Protein 7JMV (pdb70)

Structure (mmCIF, N/CA/C/O backbone):
data_7JMV
#
_entry.id   7JMV
#
_cell.length_a   98.740
_cell.length_b   98.740
_cell.length_c   62.287
_cell.angle_alpha   90.000
_cell.angle_beta   90.000
_cell.angle_gamma   120.000
#
_symmetry.space_group_name_H-M   'P 3 2 1'
#
loop_
_entity.id
_entity.type
_entity.pdbx_description
1 polymer 'Pea pathogenicity protein 2'
2 non-polymer 4-NITROCATECHOL
3 non-polymer 'POTASSIUM ION'
4 non-polymer 'CALCIUM ION'
5 water water
#
loop_
_atom_site.group_PDB
_atom_site.id
_atom_site.type_symbol
_atom_site.label_a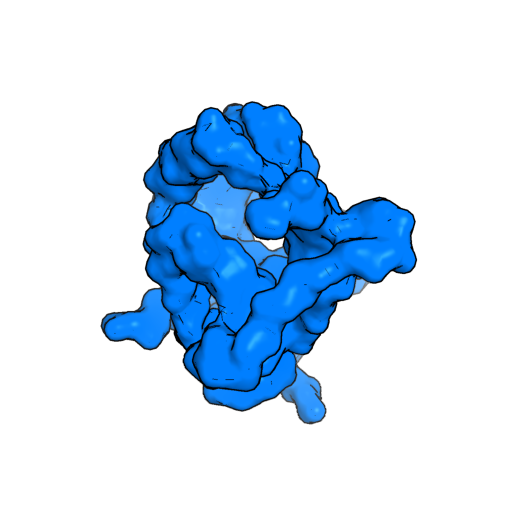tom_id
_atom_site.label_alt_id
_atom_site.label_comp_id
_atom_site.label_asym_id
_atom_site.label_entity_id
_atom_site.label_seq_id
_atom_site.pdbx_PDB_ins_code
_atom_site.Cartn_x
_atom_site.Cartn_y
_atom_site.Cartn_z
_atom_site.occupancy
_atom_site.B_iso_or_equiv
_atom_site.auth_seq_id
_atom_site.auth_comp_id
_atom_site.auth_asym_id
_atom_site.auth_atom_id
_atom_site.pdbx_PDB_model_num
ATOM 1 N N . LEU A 1 5 ? 41.209 -52.483 -12.191 1.00 38.55 5 LEU A N 1
ATOM 2 C CA . LEU A 1 5 ? 40.680 -53.009 -13.450 1.00 37.32 5 LEU A CA 1
ATOM 3 C C . LEU A 1 5 ? 40.502 -51.880 -14.459 1.00 36.28 5 LEU A C 1
ATOM 4 O O . LEU A 1 5 ? 40.051 -50.793 -14.109 1.00 38.86 5 LEU A O 1
ATOM 19 N N . ASP A 1 6 ? 40.822 -52.162 -15.716 1.00 36.96 6 ASP A N 1
ATOM 20 C CA . ASP A 1 6 ? 40.723 -51.150 -16.770 1.00 31.59 6 ASP A CA 1
ATOM 21 C C . ASP A 1 6 ? 39.270 -50.776 -17.012 1.00 33.02 6 ASP A C 1
ATOM 22 O O . ASP A 1 6 ? 38.481 -51.629 -17.441 1.00 29.44 6 ASP A O 1
ATOM 31 N N . PRO A 1 7 ? 38.864 -49.527 -16.757 1.00 26.70 7 PRO 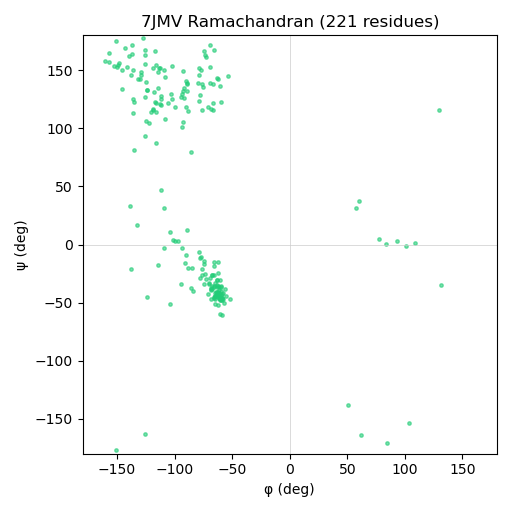A N 1
ATOM 32 C CA . PRO A 1 7 ? 37.450 -49.170 -16.919 1.00 28.02 7 PRO A CA 1
ATOM 33 C C . PRO A 1 7 ? 37.010 -48.974 -18.357 1.00 25.78 7 PRO A C 1
ATOM 34 O O . PRO A 1 7 ? 35.797 -48.841 -18.594 1.00 29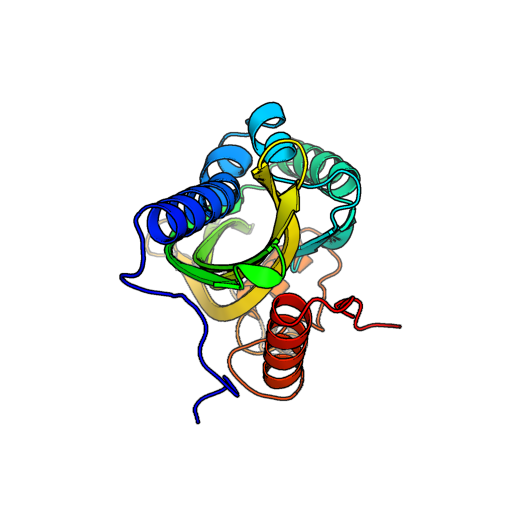.14 7 PRO A O 1
ATOM 45 N N . HIS A 1 8 ? 37.933 -48.912 -19.308 1.00 27.30 8 HIS A N 1
ATOM 46 C CA . HIS A 1 8 ? 37.566 -48.660 -20.694 1.00 31.25 8 HIS A CA 1
ATOM 47 C C . HIS A 1 8 ? 37.354 -49.986 -21.409 1.00 32.25 8 HIS A C 1
ATOM 48 O O . HIS A 1 8 ? 38.157 -50.916 -21.249 1.00 25.75 8 HIS A O 1
ATOM 62 N N . SER A 1 9 ? 36.259 -50.055 -22.178 1.00 29.14 9 SER A N 1
ATOM 63 C CA . SER A 1 9 ? 35.907 -51.222 -22.976 1.00 35.05 9 SER A CA 1
ATOM 64 C C . SER A 1 9 ? 36.723 -51.304 -24.253 1.00 34.93 9 SER A C 1
ATOM 65 O O . SER A 1 9 ? 36.935 -52.402 -24.782 1.00 35.04 9 SER A O 1
ATOM 73 N N . LYS A 1 10 ? 37.150 -50.160 -24.778 1.00 31.92 10 LYS A N 1
ATOM 74 C CA . LYS A 1 10 ? 37.921 -50.108 -26.004 1.00 34.25 10 LYS A CA 1
ATOM 75 C C . LYS A 1 10 ? 38.835 -48.893 -25.961 1.00 36.34 10 LYS A C 1
ATOM 76 O O . LYS A 1 10 ? 38.880 -48.165 -24.964 1.00 30.70 10 LYS A O 1
ATOM 95 N N . CYS A 1 11 ? 39.559 -48.687 -27.060 1.00 37.56 11 CYS A N 1
ATOM 96 C CA . CYS A 1 11 ? 40.500 -47.588 -27.220 1.00 38.49 11 CYS A CA 1
ATOM 97 C C . CYS A 1 11 ? 39.988 -46.616 -28.276 1.00 29.83 11 CYS A C 1
ATOM 98 O O . CYS A 1 11 ? 39.247 -46.985 -29.192 1.00 27.84 11 CYS A O 1
ATOM 106 N N . TYR A 1 12 ? 40.373 -45.355 -28.124 1.00 21.50 12 TYR A N 1
ATOM 107 C CA . TYR A 1 12 ? 40.014 -44.268 -29.019 1.00 23.48 12 TYR A CA 1
ATOM 108 C C . TYR A 1 12 ? 41.305 -43.566 -29.435 1.00 20.05 12 TYR A C 1
ATOM 109 O O . TYR A 1 12 ? 42.400 -43.931 -28.991 1.00 25.42 12 TYR A O 1
ATOM 127 N N . SER A 1 13 ? 41.193 -42.568 -30.298 1.00 20.66 13 SER A N 1
ATOM 128 C CA . SER A 1 13 ? 42.363 -41.767 -30.651 1.00 18.26 13 SER A CA 1
ATOM 129 C C . SER A 1 13 ? 42.787 -40.943 -29.440 1.00 19.38 13 SER A C 1
ATOM 130 O O . SER A 1 13 ? 42.031 -40.079 -28.999 1.00 19.38 13 SER A O 1
ATOM 138 N N . HIS A 1 14 ? 43.985 -41.188 -28.912 1.00 17.70 14 HIS A N 1
ATOM 139 C CA . HIS A 1 14 ? 44.420 -40.456 -27.721 1.00 18.85 14 HIS A CA 1
ATOM 140 C C . HIS A 1 14 ? 45.868 -40.002 -27.761 1.00 21.07 14 HIS A C 1
ATOM 141 O O . HIS A 1 14 ? 46.221 -39.079 -27.003 1.00 19.38 14 HIS A O 1
ATOM 155 N N . ILE A 1 15 ? 46.724 -40.609 -28.584 1.00 18.00 15 ILE A N 1
ATOM 156 C CA . ILE A 1 15 ? 48.101 -40.181 -28.781 1.00 19.16 15 ILE A CA 1
ATOM 157 C C . ILE A 1 15 ? 48.405 -40.311 -30.272 1.00 18.12 15 ILE A C 1
ATOM 158 O O . ILE A 1 15 ? 47.706 -41.012 -31.011 1.00 18.63 15 ILE A O 1
ATOM 174 N N . ASN A 1 16 ? 49.471 -39.636 -30.702 1.00 16.93 16 ASN A N 1
ATOM 175 C CA . ASN A 1 16 ? 49.952 -39.734 -32.085 1.00 18.52 16 ASN A CA 1
ATOM 176 C C . ASN A 1 16 ? 48.805 -39.502 -33.059 1.00 19.63 16 ASN A C 1
ATOM 177 O O . ASN A 1 16 ? 47.991 -38.608 -32.843 1.00 18.89 16 ASN A O 1
ATOM 188 N N . GLY A 1 17 ? 48.719 -40.277 -34.142 1.00 20.32 17 GLY A N 1
ATOM 189 C CA . GLY A 1 17 ? 47.695 -40.028 -35.143 1.00 22.75 17 GLY A CA 1
ATOM 190 C C . GLY A 1 17 ? 48.094 -38.975 -36.167 1.00 19.28 17 GLY A C 1
ATOM 191 O O . GLY A 1 17 ? 49.232 -38.512 -36.234 1.00 23.94 17 GLY A O 1
ATOM 195 N N . SER A 1 18 ? 47.115 -38.594 -36.979 1.00 21.06 18 SER A N 1
ATOM 196 C CA . SER A 1 18 ? 47.333 -37.585 -38.007 1.00 22.54 18 SER A CA 1
ATOM 197 C C . SER A 1 18 ? 47.452 -36.196 -37.398 1.00 24.54 18 SER A C 1
ATOM 198 O O . SER A 1 18 ? 47.031 -35.940 -36.263 1.00 22.62 18 SER A O 1
ATOM 206 N N . ALA A 1 19 ? 48.001 -35.264 -38.185 1.00 23.67 19 ALA A N 1
ATOM 207 C CA . ALA A 1 19 ? 48.013 -33.872 -37.740 1.00 24.34 19 ALA A CA 1
ATOM 208 C C . ALA A 1 19 ? 46.597 -33.381 -37.433 1.00 23.90 19 ALA A C 1
ATOM 209 O O . ALA A 1 19 ? 46.377 -32.681 -36.436 1.00 22.98 19 ALA A O 1
ATOM 216 N N . GLU A 1 20 ? 45.610 -33.791 -38.235 1.00 22.99 20 GLU A N 1
ATOM 217 C CA . GLU A 1 20 ? 44.233 -33.383 -37.976 1.00 24.45 20 GLU A CA 1
ATOM 218 C C . GLU A 1 20 ? 43.756 -33.881 -36.614 1.00 23.52 20 GLU A C 1
ATOM 219 O O . GLU A 1 20 ? 43.068 -33.148 -35.883 1.00 24.02 20 GLU A O 1
ATOM 231 N N . GLU A 1 21 ? 44.098 -35.123 -36.261 1.00 21.22 21 GLU A N 1
ATOM 232 C CA . GLU A 1 21 ? 43.674 -35.671 -34.968 1.00 20.10 21 GLU A CA 1
ATOM 233 C C . GLU A 1 21 ? 44.435 -35.000 -33.830 1.00 19.01 21 GLU A C 1
ATOM 234 O O . GLU A 1 21 ? 43.843 -34.666 -32.800 1.00 18.98 21 GLU A O 1
ATOM 246 N N . LEU A 1 22 ? 45.736 -34.798 -33.997 1.00 20.45 22 LEU A N 1
ATOM 247 C CA . LEU A 1 22 ? 46.503 -34.062 -32.997 1.00 19.17 22 LEU A CA 1
ATOM 248 C C . LEU A 1 22 ? 45.904 -32.690 -32.741 1.00 18.19 22 LEU A C 1
ATOM 249 O O . LEU A 1 22 ? 45.794 -32.262 -31.585 1.00 19.68 22 LEU A O 1
ATOM 265 N N . LEU A 1 23 ? 45.528 -31.972 -33.808 1.00 18.57 23 LEU A N 1
ATOM 266 C CA . LEU A 1 23 ? 45.006 -30.624 -33.647 1.00 19.92 23 LEU A CA 1
ATOM 267 C C . LEU A 1 23 ? 43.595 -30.624 -33.072 1.00 17.64 23 LEU A C 1
ATOM 268 O O . LEU A 1 23 ? 43.225 -29.676 -32.381 1.00 20.48 23 LEU A O 1
ATOM 284 N N . ASP A 1 24 ? 42.805 -31.667 -33.343 1.00 18.51 24 ASP A N 1
ATOM 285 C CA . ASP A 1 24 ? 41.507 -31.808 -32.689 1.00 18.05 24 ASP A CA 1
ATOM 286 C C . ASP A 1 24 ? 41.679 -32.038 -31.186 1.00 19.24 24 ASP A C 1
ATOM 287 O O . ASP A 1 24 ? 40.964 -31.448 -30.373 1.00 18.29 24 ASP A O 1
ATOM 296 N N . ARG A 1 25 ? 42.609 -32.925 -30.799 1.00 17.71 25 ARG A N 1
ATOM 297 C CA . ARG A 1 25 ? 42.823 -33.148 -29.371 1.00 15.38 25 ARG A CA 1
ATOM 298 C C . ARG A 1 25 ? 43.380 -31.895 -28.696 1.00 17.17 25 ARG A C 1
ATOM 299 O O . ARG A 1 25 ? 43.044 -31.611 -27.541 1.00 17.55 25 ARG A O 1
ATOM 320 N N . LEU A 1 26 ? 44.241 -31.140 -29.387 1.00 19.45 26 LEU A N 1
ATOM 321 C CA . LEU A 1 26 ? 44.721 -29.875 -28.830 1.00 17.15 26 LEU A CA 1
ATOM 322 C C . LEU A 1 26 ? 43.567 -28.904 -28.599 1.00 18.43 26 LEU A C 1
ATOM 323 O O . LEU A 1 26 ? 43.461 -28.266 -27.537 1.00 18.32 26 LEU A O 1
ATOM 339 N N . ALA A 1 27 ? 42.673 -28.771 -29.584 1.00 17.36 27 ALA A N 1
ATOM 340 C CA . ALA A 1 27 ? 41.571 -27.839 -29.446 1.00 17.89 27 ALA A CA 1
ATOM 341 C C . ALA A 1 27 ? 40.672 -28.222 -28.276 1.00 17.62 27 ALA A C 1
ATOM 342 O O . ALA A 1 27 ? 40.250 -27.356 -27.497 1.00 17.61 27 ALA A O 1
ATOM 349 N N . VAL A 1 28 ? 40.411 -29.519 -28.109 1.00 17.44 28 VAL A N 1
ATOM 350 C CA . VAL A 1 28 ? 39.584 -29.966 -26.996 1.00 16.44 28 VAL A CA 1
ATOM 351 C C . VAL A 1 28 ? 40.303 -29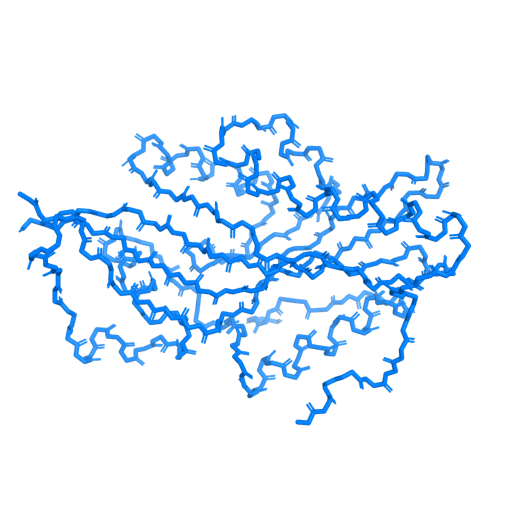.748 -25.667 1.00 17.20 28 VAL A C 1
ATOM 352 O O . VAL A 1 28 ? 39.682 -29.349 -24.675 1.00 16.83 28 VAL A O 1
ATOM 365 N N . SER A 1 29 ? 41.619 -29.955 -25.627 1.00 17.07 29 SER A N 1
ATOM 366 C CA . SER A 1 29 ? 42.329 -29.745 -24.360 1.00 17.75 29 SER A CA 1
ATOM 367 C C . SER A 1 29 ? 42.275 -28.284 -23.935 1.00 19.95 29 SER A C 1
ATOM 368 O O . SER A 1 29 ? 42.199 -27.988 -22.736 1.00 17.73 29 SER A O 1
ATOM 376 N N . GLU A 1 30 ? 42.265 -27.358 -24.901 1.00 19.03 30 GLU A N 1
ATOM 377 C CA . GLU A 1 30 ? 42.126 -25.945 -24.580 1.00 19.69 30 GLU A CA 1
ATOM 378 C C . GLU A 1 30 ? 40.771 -25.639 -23.957 1.00 20.12 30 GLU A C 1
ATOM 379 O O . GLU A 1 30 ? 40.690 -24.874 -22.994 1.00 20.06 30 GLU A O 1
ATOM 391 N N . LEU A 1 31 ? 39.683 -26.195 -24.515 1.00 18.22 31 LEU A N 1
ATOM 392 C CA . LEU A 1 31 ? 38.358 -26.021 -23.924 1.00 18.61 31 LEU A CA 1
ATOM 393 C C . LEU A 1 31 ? 38.348 -26.389 -22.455 1.00 19.32 31 LEU A C 1
ATOM 394 O O . LEU A 1 31 ? 37.789 -25.668 -21.618 1.00 19.39 31 LEU A O 1
ATOM 410 N N . CYS A 1 32 ? 38.936 -27.552 -22.135 1.00 16.04 32 CYS A N 1
ATOM 411 C CA . CYS A 1 32 ? 38.970 -28.014 -20.758 1.00 17.41 32 CYS A CA 1
ATOM 412 C C . CYS A 1 32 ? 39.640 -26.985 -19.867 1.00 15.85 32 CYS A C 1
ATOM 413 O O . CYS A 1 32 ? 39.125 -26.618 -18.802 1.00 15.66 32 CYS A O 1
ATOM 421 N N . LYS A 1 33 ? 40.824 -26.523 -20.287 1.00 15.38 33 LYS A N 1
ATOM 422 C CA . LYS A 1 33 ? 41.565 -25.584 -19.473 1.00 15.15 33 LYS A CA 1
ATOM 423 C C . LYS A 1 33 ? 40.846 -24.240 -19.338 1.00 18.01 33 LYS A C 1
ATOM 424 O O . LYS A 1 33 ? 41.124 -23.497 -18.392 1.00 14.79 33 LYS A O 1
ATOM 443 N N . GLY A 1 34 ? 39.894 -23.938 -20.223 1.00 17.12 34 GLY A N 1
ATOM 444 C CA . GLY A 1 34 ? 39.134 -22.714 -20.090 1.00 16.64 34 GLY A CA 1
ATOM 445 C C . GLY A 1 34 ? 38.352 -22.633 -18.801 1.00 15.88 34 GLY A C 1
ATOM 446 O O . GLY A 1 34 ? 38.093 -21.544 -18.305 1.00 17.55 34 GLY A O 1
ATOM 450 N N . TRP A 1 35 ? 37.921 -23.784 -18.258 1.00 16.08 35 TRP A N 1
ATOM 451 C CA . TRP A 1 35 ? 37.185 -23.725 -16.996 1.00 16.81 35 TRP A CA 1
ATOM 452 C C . TRP A 1 35 ? 38.049 -23.116 -15.887 1.00 17.90 35 TRP A C 1
ATOM 453 O O . TRP A 1 35 ? 37.684 -22.062 -15.345 1.00 18.54 35 TRP A O 1
ATOM 474 N N . PRO A 1 36 ? 39.205 -23.693 -15.538 1.00 15.77 36 PRO A N 1
ATOM 475 C CA . PRO A 1 36 ? 40.036 -23.035 -14.515 1.00 17.14 36 PRO A CA 1
ATOM 476 C C . PRO A 1 36 ? 40.460 -21.625 -14.884 1.00 16.33 36 PRO A C 1
ATOM 477 O O . PRO A 1 36 ? 40.427 -20.723 -14.032 1.00 18.22 36 PRO A O 1
ATOM 488 N N . VAL A 1 37 ? 40.923 -21.410 -16.114 1.00 16.20 37 VAL A N 1
ATOM 489 C CA . VAL A 1 37 ? 41.507 -20.121 -16.454 1.00 16.30 37 VAL A CA 1
ATOM 490 C C . VAL A 1 37 ? 40.431 -19.030 -16.464 1.00 16.93 37 VAL A C 1
ATOM 491 O O . VAL A 1 37 ? 40.612 -17.954 -15.875 1.00 17.76 37 VAL A O 1
ATOM 504 N N . TYR A 1 38 ? 39.292 -19.289 -17.098 1.00 17.16 38 TYR A N 1
ATOM 505 C CA . TYR A 1 38 ? 38.292 -18.236 -17.247 1.00 16.62 38 TYR A CA 1
ATOM 506 C C . TYR A 1 38 ? 37.386 -18.107 -16.027 1.00 18.58 38 TYR A C 1
ATOM 507 O O . TYR A 1 38 ? 37.070 -16.987 -15.630 1.00 18.96 38 TYR A O 1
ATOM 525 N N . ARG A 1 39 ? 36.958 -19.213 -15.401 1.00 18.04 39 ARG A N 1
ATOM 526 C CA . ARG A 1 39 ? 36.094 -19.064 -14.236 1.00 17.45 39 ARG A CA 1
ATOM 527 C C . ARG A 1 39 ? 36.827 -18.379 -13.089 1.00 19.38 39 ARG A C 1
ATOM 528 O O . ARG A 1 39 ? 36.257 -17.512 -12.413 1.00 20.03 39 ARG A O 1
ATOM 549 N N . ASP A 1 40 ? 38.094 -18.740 -12.858 1.00 18.88 40 ASP A N 1
ATOM 550 C CA . ASP A 1 40 ? 38.805 -18.186 -11.716 1.00 19.50 40 ASP A CA 1
ATOM 551 C C . ASP A 1 40 ? 39.008 -16.680 -11.881 1.00 20.20 40 ASP A C 1
ATOM 552 O O . ASP A 1 40 ? 39.141 -15.960 -10.885 1.00 21.17 40 ASP A O 1
ATOM 561 N N . ALA A 1 41 ? 39.038 -16.197 -13.125 1.00 18.59 41 ALA A N 1
ATOM 562 C CA . ALA A 1 41 ? 39.274 -14.796 -13.439 1.00 18.45 41 ALA A CA 1
ATOM 563 C C . ALA A 1 41 ? 37.987 -14.045 -13.766 1.00 19.17 41 ALA A C 1
ATOM 564 O O . ALA A 1 41 ? 38.058 -12.870 -14.131 1.00 20.89 41 ALA A O 1
ATOM 571 N N . SER A 1 42 ? 36.840 -14.693 -13.653 1.00 18.73 42 SER A N 1
ATOM 572 C CA . SER A 1 42 ? 35.550 -14.098 -13.979 1.00 18.44 42 SER A CA 1
ATOM 573 C C . SER A 1 42 ? 35.516 -13.604 -15.418 1.00 20.22 42 SER A C 1
ATOM 574 O O . SER A 1 42 ? 34.835 -12.630 -15.724 1.00 19.12 42 SER A O 1
ATOM 582 N N . GLU A 1 43 ? 36.237 -14.264 -16.319 1.00 19.16 43 GLU A N 1
ATOM 583 C CA . GLU A 1 43 ? 36.234 -13.898 -17.734 1.00 19.23 43 GLU A CA 1
ATOM 584 C C . GLU A 1 43 ? 35.044 -14.602 -18.379 1.00 20.54 43 GLU A C 1
ATOM 585 O O . GLU A 1 43 ? 35.159 -15.634 -19.035 1.00 18.88 43 GLU A O 1
ATOM 597 N N . TRP A 1 44 ? 33.860 -14.014 -18.193 1.00 19.73 44 TRP A N 1
ATOM 598 C CA . TRP A 1 44 ? 32.634 -14.754 -18.471 1.00 18.64 44 TRP A CA 1
ATOM 599 C C . TRP A 1 44 ? 32.359 -14.907 -19.966 1.00 18.50 44 TRP A C 1
ATOM 600 O O . TRP A 1 44 ? 31.791 -15.921 -20.371 1.00 19.03 44 TRP A O 1
ATOM 621 N N . LYS A 1 45 ? 32.719 -13.916 -20.792 1.00 21.19 45 LYS A N 1
ATOM 622 C CA . LYS A 1 45 ? 32.587 -14.118 -22.235 1.00 22.85 45 LYS A CA 1
ATOM 623 C C . LYS A 1 45 ? 33.432 -15.304 -22.690 1.00 20.41 45 LYS A C 1
ATOM 624 O O . LYS A 1 45 ? 32.960 -16.180 -23.424 1.00 21.28 45 LYS A O 1
ATOM 643 N N . ASN A 1 46 ? 34.692 -15.350 -22.241 1.00 19.15 46 ASN A N 1
ATOM 644 C CA . ASN A 1 46 ? 35.549 -16.480 -22.568 1.00 19.40 46 ASN A CA 1
ATOM 645 C C . ASN A 1 46 ? 34.975 -17.788 -22.034 1.00 16.90 46 ASN A C 1
ATOM 646 O O . ASN A 1 46 ? 34.956 -18.802 -22.738 1.00 18.26 46 ASN A O 1
ATOM 657 N N . TYR A 1 47 ? 34.530 -17.800 -20.771 1.00 17.02 47 TYR A N 1
ATOM 658 C CA . TYR A 1 47 ? 33.982 -19.035 -20.205 1.00 17.36 47 TYR A CA 1
ATOM 659 C C . TYR A 1 47 ? 32.767 -19.514 -20.995 1.00 20.25 47 TYR A C 1
ATOM 660 O O . TYR A 1 47 ? 32.653 -20.699 -21.318 1.00 17.69 47 TYR A O 1
ATOM 678 N N . ARG A 1 48 ? 31.820 -18.612 -21.307 1.00 19.97 48 ARG A N 1
ATOM 679 C CA . ARG A 1 48 ? 30.632 -19.062 -22.026 1.00 21.41 48 ARG A CA 1
ATOM 680 C C . ARG A 1 48 ? 30.978 -19.608 -23.409 1.00 17.78 48 ARG A C 1
ATOM 681 O O . ARG A 1 48 ? 30.293 -20.511 -23.898 1.00 20.73 48 ARG A O 1
ATOM 702 N N . SER A 1 49 ? 32.038 -19.091 -24.043 1.00 18.79 49 SER A N 1
ATOM 703 C CA . SER A 1 49 ? 32.432 -19.554 -25.372 1.00 20.37 49 SER A CA 1
ATOM 704 C C . SER A 1 49 ? 32.833 -21.031 -25.413 1.00 19.00 49 SER A C 1
ATOM 705 O O . SER A 1 49 ? 32.908 -21.606 -26.503 1.00 20.15 49 SER A O 1
ATOM 713 N N . LEU A 1 50 ? 33.081 -21.660 -24.259 1.00 18.02 50 LEU A N 1
ATOM 714 C CA . LEU A 1 50 ? 33.499 -23.059 -24.252 1.00 20.11 50 LEU A CA 1
ATOM 715 C C . LEU A 1 50 ? 32.363 -24.018 -24.553 1.00 19.21 50 LEU A C 1
ATOM 716 O O . LEU A 1 50 ? 32.618 -25.186 -24.867 1.00 18.94 50 LEU A O 1
ATOM 732 N N . PHE A 1 51 ? 31.107 -23.564 -24.454 1.00 18.09 51 PHE A N 1
ATOM 733 C CA . PHE A 1 51 ? 29.985 -24.480 -24.343 1.00 17.71 51 PHE A CA 1
ATOM 734 C C . PHE A 1 51 ? 29.036 -24.383 -25.529 1.00 20.10 51 PHE A C 1
ATOM 735 O O . PHE A 1 51 ? 28.924 -23.329 -26.156 1.00 22.99 51 PHE A O 1
ATOM 752 N N . THR A 1 52 ? 28.332 -25.488 -25.777 1.00 19.71 52 THR A N 1
ATOM 753 C CA . THR A 1 52 ? 27.192 -25.496 -26.691 1.00 24.00 52 THR A CA 1
ATOM 754 C C . THR A 1 52 ? 26.059 -24.638 -26.123 1.00 27.92 52 THR A C 1
ATOM 755 O O . THR A 1 52 ? 26.049 -24.262 -24.948 1.00 27.33 52 THR A O 1
ATOM 766 N N . GLU A 1 53 ? 25.059 -24.335 -26.960 1.00 29.63 53 GLU A N 1
ATOM 767 C CA . GLU A 1 53 ? 23.966 -23.498 -26.467 1.00 34.20 53 GLU A CA 1
ATOM 768 C C . GLU A 1 53 ? 23.132 -24.221 -25.416 1.00 30.21 53 GLU A C 1
ATOM 769 O O . GLU A 1 53 ? 22.538 -23.575 -24.546 1.00 36.66 53 GLU A O 1
ATOM 781 N N . ASP A 1 54 ? 23.095 -25.549 -25.458 1.00 24.96 54 ASP A N 1
ATOM 782 C CA . ASP A 1 54 ? 22.246 -26.346 -24.581 1.00 30.21 54 ASP A CA 1
ATOM 783 C C . ASP A 1 54 ? 23.052 -27.104 -23.522 1.00 29.78 54 ASP A C 1
ATOM 784 O O . ASP A 1 54 ? 22.671 -28.195 -23.095 1.00 28.54 54 ASP A O 1
ATOM 793 N N . ALA A 1 55 ? 24.162 -26.536 -23.085 1.00 26.39 55 ALA A N 1
ATOM 794 C CA . ALA A 1 55 ? 25.072 -27.274 -22.219 1.00 21.24 55 ALA A CA 1
ATOM 795 C C . ALA A 1 55 ? 24.592 -27.317 -20.773 1.00 17.70 55 ALA A C 1
ATOM 796 O O . ALA A 1 55 ? 23.924 -26.399 -20.287 1.00 20.92 55 ALA A O 1
ATOM 803 N N . THR A 1 56 ? 24.989 -28.382 -20.076 1.00 18.41 56 THR A N 1
ATOM 804 C CA . THR A 1 56 ? 24.724 -28.558 -18.659 1.00 19.07 56 THR A CA 1
ATOM 805 C C . THR A 1 56 ? 26.018 -28.925 -17.940 1.00 17.35 56 THR A C 1
ATOM 806 O O . THR A 1 56 ? 26.815 -29.719 -18.439 1.00 19.08 56 THR A O 1
ATOM 817 N N . VAL A 1 57 ? 26.165 -28.398 -16.725 1.00 18.81 57 VAL A N 1
ATOM 818 C CA . VAL A 1 57 ? 27.310 -28.704 -15.870 1.00 18.79 57 VAL A CA 1
ATOM 819 C C . VAL A 1 57 ? 26.812 -29.208 -14.519 1.00 19.26 57 VAL A C 1
ATOM 820 O O . VAL A 1 57 ? 25.692 -28.918 -14.089 1.00 20.27 57 VAL A O 1
ATOM 833 N N . TRP A 1 58 ? 27.662 -29.985 -13.846 1.00 17.37 58 TRP A N 1
ATOM 834 C CA . TRP A 1 58 ? 27.391 -30.534 -12.524 1.00 17.37 58 TRP A CA 1
ATOM 835 C C . TRP A 1 58 ? 28.517 -30.094 -11.590 1.00 18.77 58 TRP A C 1
ATOM 836 O O . TRP A 1 58 ? 29.690 -30.260 -11.933 1.00 18.05 58 TRP A O 1
ATOM 857 N N . THR A 1 59 ? 28.165 -29.605 -10.401 1.00 18.25 59 THR A N 1
ATOM 858 C CA . THR A 1 59 ? 29.141 -29.376 -9.337 1.00 18.20 59 THR A CA 1
ATOM 859 C C . THR A 1 59 ? 28.558 -29.867 -8.016 1.00 21.75 59 THR A C 1
ATOM 860 O O . THR A 1 59 ? 27.343 -30.054 -7.882 1.00 19.51 59 THR A O 1
ATOM 871 N N . THR A 1 60 ? 29.441 -30.034 -7.017 1.00 18.03 60 THR A N 1
ATOM 872 C CA . THR A 1 60 ? 28.976 -30.436 -5.690 1.00 19.13 60 THR A CA 1
ATOM 873 C C . THR A 1 60 ? 27.987 -29.429 -5.109 1.00 20.38 60 THR A C 1
ATOM 874 O O . THR A 1 60 ? 27.020 -29.818 -4.448 1.00 22.96 60 THR A O 1
ATOM 885 N N . TRP A 1 61 ? 28.231 -28.141 -5.307 1.00 20.58 61 TRP A N 1
ATOM 886 C CA . TRP A 1 61 ? 27.470 -27.114 -4.608 1.00 18.60 61 TRP A CA 1
ATOM 887 C C . TRP A 1 61 ? 26.243 -26.656 -5.374 1.00 20.72 61 TRP A C 1
ATOM 888 O O . TRP A 1 61 ? 25.359 -26.021 -4.772 1.00 22.70 61 TRP A O 1
ATOM 909 N N . SER A 1 62 ? 26.162 -26.965 -6.674 1.00 19.53 62 SER A N 1
ATOM 910 C CA . SER A 1 62 ? 25.026 -26.515 -7.492 1.00 22.99 62 SER A CA 1
ATOM 911 C C . SER A 1 62 ? 24.140 -27.640 -8.000 1.00 24.64 62 SER A C 1
ATOM 912 O O . SER A 1 62 ? 23.004 -27.371 -8.409 1.00 26.11 62 SER A O 1
ATOM 920 N N . GLY A 1 63 ? 24.622 -28.873 -7.996 1.00 22.31 63 GLY A N 1
ATOM 921 C CA . GLY A 1 63 ? 23.991 -29.933 -8.747 1.00 22.49 63 GLY A CA 1
ATOM 922 C C . GLY A 1 63 ? 24.016 -29.590 -10.224 1.00 21.60 63 GLY A C 1
ATOM 923 O O . GLY A 1 63 ? 24.752 -28.703 -10.654 1.00 22.04 63 GLY A O 1
ATOM 927 N N . PRO A 1 64 ? 23.198 -30.270 -11.029 1.00 21.08 64 PRO A N 1
ATOM 928 C CA . PRO A 1 64 ? 23.141 -29.941 -12.460 1.00 22.38 64 PRO A CA 1
ATOM 929 C C . PRO A 1 64 ? 22.510 -28.580 -12.710 1.00 23.19 64 PRO A C 1
ATOM 930 O O . PRO A 1 64 ? 21.510 -28.208 -12.082 1.00 24.22 64 PRO A O 1
ATOM 941 N N . ARG A 1 65 ? 23.097 -27.830 -13.649 1.00 20.74 65 ARG A N 1
ATOM 942 C CA . ARG A 1 65 ? 22.643 -26.495 -14.008 1.00 21.70 65 ARG A CA 1
ATOM 943 C C . ARG A 1 65 ? 22.874 -26.296 -15.500 1.00 25.78 65 ARG A C 1
ATOM 944 O O . ARG A 1 65 ? 23.985 -26.584 -15.988 1.00 21.15 65 ARG A O 1
ATOM 965 N N . PRO A 1 66 ? 21.895 -25.774 -16.245 1.00 26.82 66 PRO A N 1
ATOM 966 C CA . PRO A 1 66 ? 22.213 -25.208 -17.561 1.00 23.14 66 PRO A CA 1
ATOM 967 C C . PRO A 1 66 ? 23.315 -24.178 -17.390 1.00 23.34 66 PRO A C 1
ATOM 968 O O . PRO A 1 66 ? 23.353 -23.450 -16.393 1.00 22.11 66 PRO A O 1
ATOM 979 N N . VAL A 1 67 ? 24.213 -24.083 -18.369 1.00 21.53 67 VAL A N 1
ATOM 980 C CA . VAL A 1 67 ? 25.420 -23.293 -18.161 1.00 22.19 67 VAL A CA 1
ATOM 981 C C . VAL A 1 67 ? 25.098 -21.823 -17.886 1.00 25.85 67 VAL A C 1
ATOM 982 O O . VAL A 1 67 ? 25.755 -21.176 -17.069 1.00 23.57 67 VAL A O 1
ATOM 995 N N . ASP A 1 68 ? 24.080 -21.257 -18.536 1.00 24.37 68 ASP A N 1
ATOM 996 C CA . ASP A 1 68 ? 23.828 -19.839 -18.281 1.00 23.27 68 ASP A CA 1
ATOM 997 C C . ASP A 1 68 ? 23.347 -19.603 -16.846 1.00 22.64 68 ASP A C 1
ATOM 998 O O . ASP A 1 68 ? 23.727 -18.609 -16.213 1.00 24.71 68 ASP A O 1
ATOM 1007 N N . GLU A 1 69 ? 22.522 -20.506 -16.317 1.00 22.30 69 GLU A N 1
ATOM 1008 C CA . GLU A 1 69 ? 22.133 -20.429 -14.912 1.00 24.29 69 GLU A CA 1
ATOM 1009 C C . GLU A 1 69 ? 23.344 -20.623 -14.003 1.00 24.55 69 GLU A C 1
ATOM 1010 O O . GLU A 1 69 ? 23.481 -19.943 -12.980 1.00 24.81 69 GLU A O 1
ATOM 1022 N N . PHE A 1 70 ? 24.224 -21.563 -14.353 1.00 23.75 70 PHE A N 1
ATOM 1023 C CA . PHE A 1 70 ? 25.439 -21.752 -13.560 1.00 22.74 70 PHE A CA 1
ATOM 1024 C C . PHE A 1 70 ? 26.263 -20.473 -13.485 1.00 20.82 70 PHE A C 1
ATOM 1025 O O . PHE A 1 70 ? 26.817 -20.135 -12.432 1.00 21.27 70 PHE A O 1
ATOM 1042 N N . ILE A 1 71 ? 26.379 -19.755 -14.595 1.00 20.15 71 ILE A N 1
ATOM 1043 C CA . ILE A 1 71 ? 27.111 -18.498 -14.579 1.00 22.11 71 ILE A CA 1
ATOM 1044 C C . ILE A 1 71 ? 26.427 -17.493 -13.656 1.00 21.33 71 ILE A C 1
ATOM 1045 O O . ILE A 1 71 ? 27.088 -16.772 -12.892 1.00 21.18 71 ILE A O 1
ATOM 1061 N N . THR A 1 72 ? 25.093 -17.432 -13.689 1.00 22.62 72 THR A N 1
ATOM 1062 C CA . THR A 1 72 ? 24.384 -16.485 -12.831 1.00 24.02 72 THR A CA 1
ATOM 1063 C C . THR A 1 72 ? 24.661 -16.751 -11.350 1.00 23.86 72 THR A C 1
ATOM 1064 O O . THR A 1 72 ? 24.942 -15.817 -10.581 1.00 23.85 72 THR A O 1
ATOM 1075 N N . ILE A 1 73 ? 24.557 -18.009 -10.929 1.00 21.80 73 ILE A N 1
ATOM 1076 C CA . ILE A 1 73 ? 24.728 -18.313 -9.518 1.00 22.49 73 ILE A CA 1
ATOM 1077 C C . ILE A 1 73 ? 26.204 -18.272 -9.128 1.00 22.60 73 ILE A C 1
ATOM 1078 O O . ILE A 1 73 ? 26.536 -18.001 -7.970 1.00 24.22 73 ILE A O 1
ATOM 1094 N N . SER A 1 74 ? 27.111 -18.519 -10.088 1.00 22.86 74 SER A N 1
ATOM 1095 C CA . SER A 1 74 ? 28.533 -18.330 -9.801 1.00 22.67 74 SER A CA 1
ATOM 1096 C C . SER A 1 74 ? 28.848 -16.870 -9.537 1.00 22.50 74 SER A C 1
ATOM 1097 O O . SER A 1 74 ? 29.592 -16.542 -8.605 1.00 23.69 74 SER A O 1
ATOM 1105 N N . LYS A 1 75 ? 28.307 -15.979 -10.358 1.00 23.60 75 LYS A N 1
ATOM 1106 C CA . LYS A 1 75 ? 28.491 -14.557 -10.104 1.00 24.72 75 LYS A CA 1
ATOM 1107 C C . LYS A 1 75 ? 27.934 -14.168 -8.736 1.00 23.37 75 LYS A C 1
ATOM 1108 O O . LYS A 1 75 ? 28.575 -13.425 -7.990 1.00 23.58 75 LYS A O 1
ATOM 1127 N N . ALA A 1 76 ? 26.750 -14.664 -8.394 1.00 23.94 76 ALA A N 1
ATOM 1128 C CA . ALA A 1 76 ? 26.161 -14.357 -7.092 1.00 25.64 76 ALA A CA 1
ATOM 1129 C C . ALA A 1 76 ? 27.046 -14.872 -5.963 1.00 27.63 76 ALA A C 1
ATOM 1130 O O . ALA A 1 76 ? 27.302 -14.159 -4.989 1.00 26.32 76 ALA A O 1
ATOM 1137 N N . GLY A 1 77 ? 27.533 -16.107 -6.088 1.00 23.78 77 GLY A N 1
ATOM 1138 C CA . GLY A 1 77 ? 28.449 -16.631 -5.082 1.00 24.90 77 GLY A CA 1
ATOM 1139 C C . GLY A 1 77 ? 29.688 -15.772 -4.914 1.00 21.26 77 GLY A C 1
ATOM 1140 O O . GLY A 1 77 ? 30.088 -15.448 -3.788 1.00 22.85 77 GLY A O 1
ATOM 1144 N N . LYS A 1 78 ? 30.316 -15.390 -6.024 1.00 22.13 78 LYS A N 1
ATOM 1145 C CA . LYS A 1 78 ? 31.510 -14.556 -5.941 1.00 21.80 78 LYS A CA 1
ATOM 1146 C C . LYS A 1 78 ? 31.200 -13.218 -5.281 1.00 26.16 78 LYS A C 1
ATOM 1147 O O . LYS A 1 78 ? 32.005 -12.693 -4.508 1.00 23.65 78 LYS A O 1
ATOM 1166 N N . GLU A 1 79 ? 30.031 -12.637 -5.586 1.00 25.90 79 GLU A N 1
ATOM 1167 C CA . GLU A 1 79 ? 29.666 -11.385 -4.932 1.00 31.43 79 GLU A CA 1
ATOM 1168 C C . GLU A 1 79 ? 29.509 -11.575 -3.428 1.00 27.17 79 GLU A C 1
ATOM 1169 O O . GLU A 1 79 ? 29.785 -10.651 -2.656 1.00 30.90 79 GLU A O 1
ATOM 1181 N N . GLN A 1 80 ? 29.103 -12.756 -2.984 1.00 25.62 80 GLN A N 1
ATOM 1182 C CA . GLN A 1 80 ? 28.970 -13.032 -1.560 1.00 27.99 80 GLN A CA 1
ATOM 1183 C C . GLN A 1 80 ? 30.258 -13.565 -0.930 1.00 29.29 80 GLN A C 1
ATOM 1184 O O . GLN A 1 80 ? 30.214 -14.077 0.191 1.00 31.20 80 GLN A O 1
ATOM 1198 N N . GLY A 1 81 ? 31.385 -13.484 -1.629 1.00 25.03 81 GLY A N 1
ATOM 1199 C CA . GLY A 1 81 ? 32.670 -13.829 -1.071 1.00 24.43 81 GLY A CA 1
ATOM 1200 C C . GLY A 1 81 ? 33.128 -15.253 -1.299 1.00 25.55 81 GLY A C 1
ATOM 1201 O O . GLY A 1 81 ? 34.179 -15.637 -0.753 1.00 24.01 81 GLY A O 1
ATOM 1205 N N . VAL A 1 82 ? 32.364 -16.063 -2.038 1.00 21.34 82 VAL A N 1
ATOM 1206 C CA . VAL A 1 82 ? 32.826 -17.410 -2.356 1.00 19.47 82 VAL A CA 1
ATOM 1207 C C . VAL A 1 82 ? 34.122 -17.303 -3.152 1.00 19.17 82 VAL A C 1
ATOM 1208 O O . VAL A 1 82 ? 34.261 -16.481 -4.064 1.00 18.98 82 VAL A O 1
ATOM 1221 N N . PHE A 1 83 ? 35.116 -18.163 -2.802 1.00 17.65 83 PHE A N 1
ATOM 1222 C CA . PHE A 1 83 ? 36.462 -18.048 -3.354 1.00 16.64 83 PHE A CA 1
ATOM 1223 C C . PHE A 1 83 ? 36.933 -19.451 -3.753 1.00 16.58 83 PHE A C 1
ATOM 1224 O O . PHE A 1 83 ? 37.674 -20.107 -3.016 1.00 17.02 83 PHE A O 1
ATOM 1241 N N . ILE A 1 84 ? 36.504 -19.894 -4.924 1.00 16.56 84 ILE A N 1
ATOM 1242 C CA . ILE A 1 84 ? 36.898 -21.184 -5.492 1.00 15.77 84 ILE A CA 1
ATOM 1243 C C . ILE A 1 84 ? 37.929 -20.927 -6.567 1.00 16.62 84 ILE A C 1
ATOM 1244 O O . ILE A 1 84 ? 37.745 -20.057 -7.428 1.00 18.78 84 ILE A O 1
ATOM 1260 N N . MET A 1 85 ? 39.048 -21.634 -6.499 1.00 15.25 85 MET A N 1
ATOM 1261 C CA . MET A 1 85 ? 40.041 -21.649 -7.551 1.00 16.04 85 MET A CA 1
ATOM 1262 C C . MET A 1 85 ? 40.304 -23.098 -7.965 1.00 14.25 85 MET A C 1
ATOM 1263 O O . MET A 1 85 ? 39.901 -24.059 -7.298 1.00 15.13 85 MET A O 1
ATOM 1277 N N . HIS A 1 86 ? 40.994 -23.238 -9.081 1.00 16.03 86 HIS A N 1
ATOM 1278 C CA . HIS A 1 86 ? 41.295 -24.521 -9.674 1.00 16.48 86 HIS A CA 1
ATOM 1279 C C . HIS A 1 86 ? 42.786 -24.569 -9.959 1.00 21.95 86 HIS A C 1
ATOM 1280 O O . HIS A 1 86 ? 43.426 -23.546 -10.238 1.00 24.09 86 HIS A O 1
ATOM 1294 N N . ARG A 1 87 ? 43.358 -25.757 -9.823 1.00 14.05 87 ARG A N 1
ATOM 1295 C CA . ARG A 1 87 ? 44.702 -26.023 -10.322 1.00 14.07 87 ARG A CA 1
ATOM 1296 C C . ARG A 1 87 ? 44.571 -27.160 -11.327 1.00 16.93 87 ARG A C 1
ATOM 1297 O O . ARG A 1 87 ? 44.211 -28.273 -10.948 1.00 18.38 87 ARG A O 1
ATOM 1318 N N . GLU A 1 88 ? 44.837 -26.906 -12.599 1.00 13.17 88 GLU A N 1
ATOM 1319 C CA . GLU A 1 88 ? 44.816 -27.990 -13.576 1.00 15.19 88 GLU A CA 1
ATOM 1320 C C . GLU A 1 88 ? 46.075 -28.843 -13.459 1.00 17.13 88 GLU A C 1
ATOM 1321 O O . GLU A 1 88 ? 47.166 -28.301 -13.292 1.00 15.54 88 GLU A O 1
ATOM 1333 N N . CYS A 1 89 ? 45.914 -30.186 -13.553 1.00 13.66 89 CYS A N 1
ATOM 1334 C CA . CYS A 1 89 ? 46.869 -31.197 -13.060 1.00 16.58 89 CYS A CA 1
ATOM 1335 C C . CYS A 1 89 ? 47.138 -32.282 -14.128 1.00 15.14 89 CYS A C 1
ATOM 1336 O O . CYS A 1 89 ? 47.635 -33.359 -13.784 1.00 15.07 89 CYS A O 1
ATOM 1344 N N . GLY A 1 90 ? 46.806 -32.043 -15.419 1.00 15.12 90 GLY A N 1
ATOM 1345 C CA . GLY A 1 90 ? 47.048 -32.996 -16.494 1.00 14.11 90 GLY A CA 1
ATOM 1346 C C . GLY A 1 90 ? 45.831 -33.270 -17.364 1.00 16.29 90 GLY A C 1
ATOM 1347 O O . GLY A 1 90 ? 44.840 -33.811 -16.862 1.00 15.85 90 GLY A O 1
ATOM 1351 N N . THR A 1 91 ? 45.901 -32.909 -18.651 1.00 14.68 91 THR A N 1
ATOM 1352 C CA . THR A 1 91 ? 44.738 -32.958 -19.535 1.00 15.69 91 THR A CA 1
ATOM 1353 C C . THR A 1 91 ? 45.066 -33.780 -20.773 1.00 15.76 91 THR A C 1
ATOM 1354 O O . THR A 1 91 ? 46.045 -33.484 -21.470 1.00 17.05 91 THR A O 1
ATOM 1365 N N . LEU A 1 92 ? 44.216 -34.787 -21.069 1.00 16.23 92 LEU A N 1
ATOM 1366 C CA . LEU A 1 92 ? 44.314 -35.545 -22.316 1.00 14.86 92 LEU A CA 1
ATOM 1367 C C . LEU A 1 92 ? 42.911 -35.753 -22.879 1.00 15.37 92 LEU A C 1
ATOM 1368 O O . LEU A 1 92 ? 41.914 -35.438 -22.240 1.00 16.09 92 LEU A O 1
ATOM 1384 N N . VAL A 1 93 ? 42.849 -36.275 -24.107 1.00 16.06 93 VAL A N 1
ATOM 1385 C CA . VAL A 1 93 ? 41.589 -36.321 -24.854 1.00 18.28 93 VAL A CA 1
ATOM 1386 C C . VAL A 1 93 ? 41.392 -37.716 -25.429 1.00 17.34 93 VAL A C 1
ATOM 1387 O O . VAL A 1 93 ? 42.356 -38.370 -25.839 1.00 19.03 93 VAL A O 1
ATOM 1400 N N . GLU A 1 94 ? 40.143 -38.183 -25.425 1.00 16.86 94 GLU A N 1
ATOM 1401 C CA . GLU A 1 94 ? 39.735 -39.355 -26.194 1.00 18.62 94 GLU A CA 1
ATOM 1402 C C . GLU A 1 94 ? 38.927 -38.838 -27.381 1.00 17.25 94 GLU A C 1
ATOM 1403 O O . GLU A 1 94 ? 37.920 -38.136 -27.183 1.00 16.70 94 GLU A O 1
ATOM 1415 N N . LEU A 1 95 ? 39.365 -39.147 -28.599 1.00 18.53 95 LEU A N 1
ATOM 1416 C CA . LEU A 1 95 ? 38.741 -38.617 -29.806 1.00 17.78 95 LEU A CA 1
ATOM 1417 C C . LEU A 1 95 ? 38.093 -39.732 -30.611 1.00 17.77 95 LEU A C 1
ATOM 1418 O O . LEU A 1 95 ? 38.710 -40.781 -30.815 1.00 18.57 95 LEU A O 1
ATOM 1434 N N . SER A 1 96 ? 36.863 -39.487 -31.074 1.00 18.93 96 SER A N 1
ATOM 1435 C CA . SER A 1 96 ? 36.134 -40.382 -31.982 1.00 21.93 96 SER A CA 1
ATOM 1436 C C . SER A 1 96 ? 35.918 -39.632 -33.294 1.00 23.71 96 SER A C 1
ATOM 1437 O O . SER A 1 96 ? 34.886 -38.970 -33.489 1.00 25.36 96 SER A O 1
ATOM 1445 N N . PRO A 1 97 ? 36.880 -39.697 -34.218 1.00 22.35 97 PRO A N 1
ATOM 1446 C CA . PRO A 1 97 ? 36.824 -38.800 -35.389 1.00 30.06 97 PRO A CA 1
ATOM 1447 C C . PRO A 1 97 ? 35.580 -38.967 -36.242 1.00 28.43 97 PRO A C 1
ATOM 1448 O O . PRO A 1 97 ? 35.054 -37.973 -36.752 1.00 30.66 97 PRO A O 1
ATOM 1459 N N . GLN A 1 98 ? 35.085 -40.192 -36.398 1.00 31.18 98 GLN A N 1
ATOM 1460 C CA . GLN A 1 98 ? 33.933 -40.410 -37.262 1.00 34.69 98 GLN A CA 1
ATOM 1461 C C . GLN A 1 98 ? 32.638 -39.915 -36.631 1.00 35.73 98 GLN A C 1
ATOM 1462 O O . GLN A 1 98 ? 31.694 -39.576 -37.361 1.00 33.18 98 GLN A O 1
ATOM 1476 N N . GLN A 1 99 ? 32.572 -39.850 -35.294 1.00 26.49 99 GLN A N 1
ATOM 1477 C CA . GLN A 1 99 ? 31.387 -39.340 -34.617 1.00 23.40 99 GLN A CA 1
ATOM 1478 C C . GLN A 1 99 ? 31.443 -37.836 -34.369 1.00 24.39 99 GLN A C 1
ATOM 1479 O O . GLN A 1 99 ? 30.426 -37.251 -33.973 1.00 24.62 99 GLN A O 1
ATOM 1493 N N . GLY A 1 100 ? 32.581 -37.190 -34.612 1.00 22.62 100 GLY A N 1
ATOM 1494 C CA . GLY A 1 100 ? 32.702 -35.783 -34.255 1.00 23.64 100 GLY A CA 1
ATOM 1495 C C . GLY A 1 100 ? 32.506 -35.573 -32.770 1.00 21.31 100 GLY A C 1
ATOM 1496 O O . GLY A 1 100 ? 31.894 -34.580 -32.351 1.00 21.06 100 GLY A O 1
ATOM 1500 N N . ARG A 1 101 ? 33.007 -36.503 -31.972 1.00 19.27 101 ARG A N 1
ATOM 1501 C CA . ARG A 1 101 ? 32.832 -36.504 -30.529 1.00 18.13 101 ARG A CA 1
ATOM 1502 C C . ARG A 1 101 ? 34.186 -36.661 -29.859 1.00 17.43 101 ARG A C 1
ATOM 1503 O O . ARG A 1 101 ? 35.075 -37.307 -30.391 1.00 19.61 101 ARG A O 1
ATOM 1524 N N . ALA A 1 102 ? 34.332 -36.062 -28.674 1.00 17.01 102 ALA A N 1
ATOM 1525 C CA . ALA A 1 102 ? 35.541 -36.256 -27.879 1.00 15.56 102 ALA A CA 1
ATOM 1526 C C . ALA A 1 102 ? 35.205 -36.177 -26.399 1.00 16.86 102 ALA A C 1
ATOM 1527 O O . ALA A 1 102 ? 34.215 -35.563 -25.999 1.00 16.11 102 ALA A O 1
ATOM 1534 N N . ILE A 1 103 ? 36.058 -36.798 -25.579 1.00 17.08 103 ILE A N 1
ATOM 1535 C CA . ILE A 1 103 ? 36.012 -36.658 -24.123 1.00 16.49 103 ILE A CA 1
ATOM 1536 C C . ILE A 1 103 ? 37.319 -36.005 -23.686 1.00 15.43 103 ILE A C 1
ATOM 1537 O O . ILE A 1 103 ? 38.395 -36.529 -23.971 1.00 16.58 103 ILE A O 1
ATOM 1553 N N . GLY A 1 104 ? 37.209 -34.859 -23.010 1.00 16.53 104 GLY A N 1
ATOM 1554 C CA . GLY A 1 104 ? 38.362 -34.254 -22.362 1.00 15.77 104 GLY A CA 1
ATOM 1555 C C . GLY A 1 104 ? 38.454 -34.723 -20.928 1.00 15.41 104 GLY A C 1
ATOM 1556 O O . GLY A 1 104 ? 37.497 -34.607 -20.163 1.00 16.01 104 GLY A O 1
ATOM 1560 N N . LYS A 1 105 ? 39.623 -35.256 -20.563 1.00 14.07 105 LYS A N 1
ATOM 1561 C CA . LYS A 1 105 ? 39.933 -35.748 -19.222 1.00 14.95 105 LYS A CA 1
ATOM 1562 C C . LYS A 1 105 ? 40.922 -34.750 -18.615 1.00 15.01 105 LYS A C 1
ATOM 1563 O O . LYS A 1 105 ? 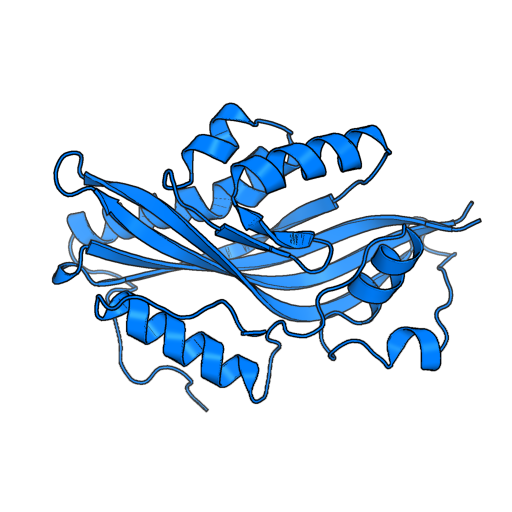42.069 -34.678 -19.057 1.00 16.83 105 LYS A O 1
ATOM 1582 N N . MET A 1 106 ? 40.478 -33.960 -17.649 1.00 13.97 106 MET A N 1
ATOM 1583 C CA . MET A 1 106 ? 41.331 -32.927 -17.047 1.00 13.42 106 MET A CA 1
ATOM 1584 C C . MET A 1 106 ? 41.423 -33.185 -15.538 1.00 13.34 106 MET A C 1
ATOM 1585 O O . MET A 1 106 ? 40.493 -32.891 -14.775 1.00 14.75 106 MET A O 1
ATOM 1599 N N . LYS A 1 107 ? 42.554 -33.711 -15.104 1.00 13.70 107 LYS A N 1
ATOM 1600 C CA . LYS A 1 107 ? 42.859 -33.787 -13.684 1.00 14.94 107 LYS A CA 1
ATOM 1601 C C . LYS A 1 107 ? 42.956 -32.371 -13.123 1.00 12.82 107 LYS A C 1
ATOM 1602 O O . LYS A 1 107 ? 43.445 -31.453 -13.784 1.00 14.18 107 LYS A O 1
ATOM 1621 N N . ALA A 1 108 ? 42.492 -32.200 -11.891 1.00 13.25 108 ALA A N 1
ATOM 1622 C CA . ALA A 1 108 ? 42.514 -30.883 -11.270 1.00 13.57 108 ALA A CA 1
ATOM 1623 C C . ALA A 1 108 ? 42.492 -31.004 -9.762 1.00 14.86 108 ALA A C 1
ATOM 1624 O O . ALA A 1 108 ? 42.209 -32.057 -9.195 1.00 16.24 108 ALA A O 1
ATOM 1631 N N . THR A 1 109 ? 42.819 -29.900 -9.104 1.00 13.58 109 THR A N 1
ATOM 1632 C CA . THR A 1 109 ? 42.515 -29.719 -7.698 1.00 13.85 109 THR A CA 1
ATOM 1633 C C . THR A 1 109 ? 41.544 -28.555 -7.615 1.00 16.08 109 THR A C 1
ATOM 1634 O O . THR A 1 109 ? 41.876 -27.437 -8.068 1.00 17.09 109 THR A O 1
ATOM 1645 N N . ILE A 1 110 ? 40.361 -28.788 -7.053 1.00 14.00 110 ILE A N 1
ATOM 1646 C CA . ILE A 1 110 ? 39.482 -27.692 -6.627 1.00 13.69 110 ILE A CA 1
ATOM 1647 C C . ILE A 1 110 ? 40.044 -27.213 -5.301 1.00 15.72 110 ILE A C 1
ATOM 1648 O O . ILE A 1 110 ? 40.191 -28.014 -4.368 1.00 14.96 110 ILE A O 1
ATOM 1664 N N . THR A 1 111 ? 40.373 -25.924 -5.208 1.00 13.85 111 THR A N 1
ATOM 1665 C CA . THR A 1 111 ? 40.935 -25.363 -3.975 1.00 12.57 111 THR A CA 1
ATOM 1666 C C . THR A 1 111 ? 40.044 -24.192 -3.566 1.00 14.89 111 THR A C 1
ATOM 1667 O O . THR A 1 111 ? 40.054 -23.129 -4.202 1.00 16.15 111 THR A O 1
ATOM 1678 N N . GLN A 1 112 ? 39.254 -24.407 -2.523 1.00 12.91 112 GLN A N 1
ATOM 1679 C CA . GLN A 1 112 ? 38.259 -23.421 -2.087 1.00 15.21 112 GLN A CA 1
ATOM 1680 C C . GLN A 1 112 ? 38.692 -22.865 -0.744 1.00 14.77 112 GLN A C 1
ATOM 1681 O O . GLN A 1 112 ? 38.997 -23.628 0.181 1.00 14.18 112 GLN A O 1
ATOM 1695 N N . ARG A 1 113 ? 38.746 -21.527 -0.651 1.00 14.28 113 ARG A N 1
ATOM 1696 C CA . ARG A 1 113 ? 39.154 -20.819 0.556 1.00 15.98 113 ARG A CA 1
ATOM 1697 C C . ARG A 1 113 ? 37.936 -20.438 1.386 1.00 16.78 113 ARG A C 1
ATOM 1698 O O . ARG A 1 113 ? 37.008 -19.797 0.874 1.00 18.33 113 ARG A O 1
ATOM 1719 N N . PHE A 1 114 ? 37.973 -20.817 2.663 1.00 15.83 114 PHE A N 1
ATOM 1720 C CA . PHE A 1 114 ? 36.870 -20.629 3.611 1.00 16.18 114 PHE A CA 1
ATOM 1721 C C . PHE A 1 114 ? 37.355 -19.882 4.847 1.00 20.22 114 PHE A C 1
ATOM 1722 O O . PHE A 1 114 ? 38.557 -19.821 5.136 1.00 18.17 114 PHE A O 1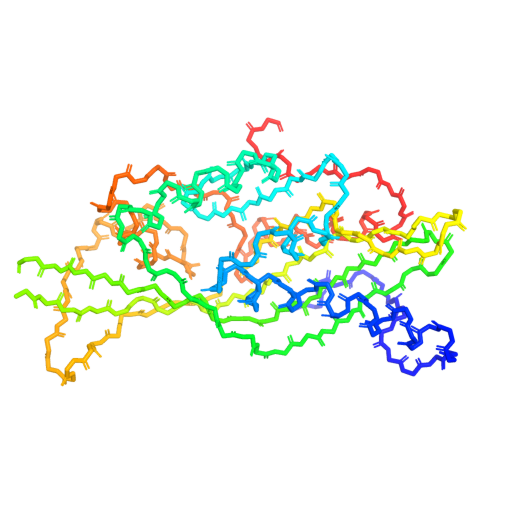
ATOM 1739 N N . SER A 1 115 ? 36.390 -19.349 5.613 1.00 26.78 115 SER A N 1
ATOM 1740 C CA . SER A 1 115 ? 36.627 -18.835 6.961 1.00 30.38 115 SER A CA 1
ATOM 1741 C C . SER A 1 115 ? 35.799 -19.609 7.989 1.00 36.78 115 SER A C 1
ATOM 1742 O O . SER A 1 115 ? 34.721 -20.131 7.689 1.00 45.35 115 SER A O 1
ATOM 1750 N N . PHE A 1 116 ? 36.317 -19.672 9.215 1.00 36.02 116 PHE A N 1
ATOM 1751 C CA . PHE A 1 116 ? 35.599 -20.274 10.324 1.00 44.16 116 PHE A CA 1
ATOM 1752 C C . PHE A 1 116 ? 35.772 -19.341 11.527 1.00 50.63 116 PHE A C 1
ATOM 1753 O O . PHE A 1 116 ? 36.913 -18.995 11.875 1.00 45.81 116 PHE A O 1
ATOM 1770 N N . PRO A 1 117 ? 34.675 -18.895 12.162 1.00 58.15 117 PRO A N 1
ATOM 1771 C CA . PRO A 1 117 ? 34.826 -18.079 13.378 1.00 55.36 117 PRO A CA 1
ATOM 1772 C C . PRO A 1 117 ? 35.198 -18.900 14.611 1.00 56.43 117 PRO A C 1
ATOM 1773 O O . PRO A 1 117 ? 36.381 -19.173 14.828 1.00 56.00 117 PRO A O 1
ATOM 1784 N N . ALA A 1 134 ? 39.526 -15.054 13.171 1.00 38.06 134 ALA A N 1
ATOM 1785 C CA . ALA A 1 134 ? 38.864 -16.027 12.298 1.00 49.73 134 ALA A CA 1
ATOM 1786 C C . ALA A 1 134 ? 39.883 -16.958 11.621 1.00 45.95 134 ALA A C 1
ATOM 1787 O O . ALA A 1 134 ? 40.947 -16.528 11.198 1.00 44.83 134 ALA A O 1
ATOM 1793 N N . ILE A 1 135 ? 39.530 -18.235 11.527 1.00 39.31 135 ILE A N 1
ATOM 1794 C CA . ILE A 1 135 ? 40.432 -19.267 11.019 1.00 35.08 135 ILE A CA 1
ATOM 1795 C C . ILE A 1 135 ? 40.237 -19.372 9.506 1.00 28.52 135 ILE A C 1
ATOM 1796 O O . ILE A 1 135 ? 39.150 -19.723 9.045 1.00 26.09 135 ILE A O 1
ATOM 1812 N N . GLU A 1 136 ? 41.290 -19.094 8.745 1.00 24.31 136 GLU A N 1
ATOM 1813 C CA . GLU A 1 136 ? 41.254 -19.283 7.294 1.00 21.95 136 GLU A CA 1
ATOM 1814 C C . GLU A 1 136 ? 41.698 -20.708 6.973 1.00 16.92 136 GLU A C 1
ATOM 1815 O O . GLU A 1 136 ? 42.653 -21.210 7.571 1.00 19.6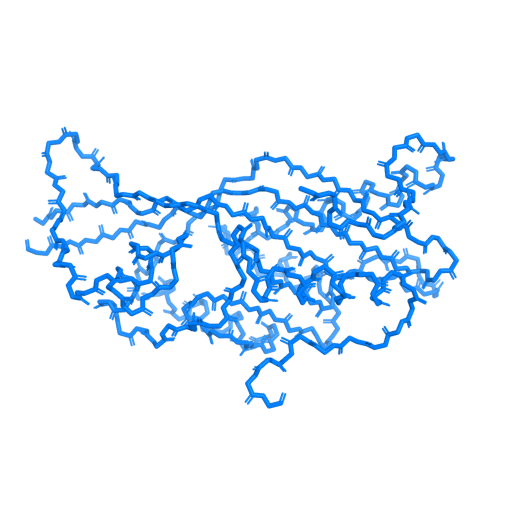5 136 GLU A O 1
ATOM 1827 N N . PHE A 1 137 ? 41.025 -21.357 6.016 1.00 14.52 137 PHE A N 1
ATOM 1828 C CA . PHE A 1 137 ? 41.466 -22.683 5.577 1.00 15.42 137 PHE A CA 1
ATOM 1829 C C . PHE A 1 137 ? 41.046 -22.923 4.143 1.00 14.15 137 PHE A C 1
ATOM 1830 O O . PHE A 1 137 ? 40.080 -22.330 3.648 1.00 15.00 137 PHE A O 1
ATOM 1847 N N . ASP A 1 138 ? 41.795 -23.783 3.456 1.00 14.34 138 ASP A N 1
ATOM 1848 C CA . ASP A 1 138 ? 41.372 -24.281 2.153 1.00 13.65 138 ASP A CA 1
ATOM 1849 C C . ASP A 1 138 ? 40.823 -25.698 2.341 1.00 12.98 138 ASP A C 1
ATOM 1850 O O . ASP A 1 138 ? 41.201 -26.418 3.259 1.00 14.61 138 ASP A O 1
ATOM 1859 N N . VAL A 1 139 ? 39.929 -26.096 1.450 1.00 13.72 139 VAL A N 1
ATOM 1860 C CA . VAL A 1 139 ? 39.714 -27.503 1.160 1.00 13.21 139 VAL A CA 1
ATOM 1861 C C . VAL A 1 139 ? 40.203 -27.724 -0.259 1.00 13.42 139 VAL A C 1
ATOM 1862 O O . VAL A 1 139 ? 39.783 -27.008 -1.183 1.00 14.56 139 VAL A O 1
ATOM 1875 N N . ASP A 1 140 ? 41.112 -28.689 -0.424 1.00 13.83 140 ASP A N 1
ATOM 1876 C CA . ASP A 1 140 ? 41.687 -29.056 -1.711 1.00 14.19 140 ASP A CA 1
ATOM 1877 C C . ASP A 1 140 ? 41.191 -30.451 -2.064 1.00 13.89 140 ASP A C 1
ATOM 1878 O O . ASP A 1 140 ? 41.475 -31.411 -1.337 1.00 13.94 140 ASP A O 1
ATOM 1887 N N . CYS A 1 141 ? 40.489 -30.565 -3.189 1.00 13.68 141 CYS A N 1
ATOM 1888 C CA . CYS A 1 141 ? 39.903 -31.822 -3.643 1.00 13.60 141 CYS A CA 1
ATOM 1889 C C . CYS A 1 141 ? 40.508 -32.181 -4.989 1.00 15.32 141 CYS A C 1
ATOM 1890 O O . CYS A 1 141 ? 40.318 -31.455 -5.981 1.00 16.05 141 CYS A O 1
ATOM 1898 N N . ASP A 1 142 ? 41.230 -33.294 -5.025 1.00 13.56 142 ASP A N 1
ATOM 1899 C CA . ASP A 1 142 ? 41.765 -33.833 -6.265 1.00 13.29 142 ASP A CA 1
ATOM 1900 C C . ASP A 1 142 ? 40.647 -34.544 -7.007 1.00 15.18 142 ASP A C 1
ATOM 1901 O O . ASP A 1 142 ? 39.959 -35.405 -6.441 1.00 16.34 142 ASP A O 1
ATOM 1910 N N . CYS A 1 143 ? 40.482 -34.200 -8.265 1.00 14.38 143 CYS A N 1
ATOM 1911 C CA . CYS A 1 143 ? 39.326 -34.606 -9.042 1.00 16.34 143 CYS A CA 1
ATOM 1912 C C . CYS A 1 143 ? 39.730 -34.696 -10.502 1.00 15.91 143 CYS A C 1
ATOM 1913 O O . CYS A 1 143 ? 40.880 -34.440 -10.872 1.00 15.34 143 CYS A O 1
ATOM 1921 N N . ARG A 1 144 ? 38.788 -35.152 -11.328 1.00 16.59 144 ARG A N 1
ATOM 1922 C CA . ARG A 1 144 ? 39.011 -35.261 -12.760 1.00 13.90 144 ARG A CA 1
ATOM 1923 C C . ARG A 1 144 ? 37.764 -34.730 -13.441 1.00 16.17 144 ARG A C 1
ATOM 1924 O O . ARG A 1 144 ? 36.691 -35.346 -13.330 1.00 16.54 144 ARG A O 1
ATOM 1945 N N . PHE A 1 145 ? 37.897 -33.610 -14.139 1.00 14.64 145 PHE A N 1
ATOM 1946 C CA . PHE A 1 145 ? 36.817 -33.068 -14.943 1.00 15.16 145 PHE A CA 1
ATOM 1947 C C . PHE A 1 145 ? 36.676 -33.901 -16.212 1.00 16.04 145 PHE A C 1
ATOM 1948 O O . PHE A 1 145 ? 37.664 -34.183 -16.898 1.00 15.21 145 PHE A O 1
ATOM 1965 N N . ILE A 1 146 ? 35.434 -34.234 -16.571 1.00 15.86 146 ILE A N 1
ATOM 1966 C CA . ILE A 1 146 ? 35.152 -34.923 -17.824 1.00 15.81 146 ILE A CA 1
ATOM 1967 C C . ILE A 1 146 ? 34.306 -33.989 -18.690 1.00 15.99 146 ILE A C 1
ATOM 1968 O O . ILE A 1 146 ? 33.163 -33.648 -18.328 1.00 15.99 146 ILE A O 1
ATOM 1984 N N . PHE A 1 147 ? 34.880 -33.543 -19.814 1.00 16.44 147 PHE A N 1
ATOM 1985 C CA . PHE A 1 147 ? 34.233 -32.640 -20.763 1.00 16.55 147 PHE A CA 1
ATOM 1986 C C . PHE A 1 147 ? 33.703 -33.463 -21.931 1.00 16.78 147 PHE A C 1
ATOM 1987 O O . PHE A 1 147 ? 34.482 -34.109 -22.635 1.00 16.47 147 PHE A O 1
ATOM 2004 N N . PHE A 1 148 ? 32.381 -33.443 -22.125 1.00 16.48 148 PHE A N 1
ATOM 2005 C CA . PHE A 1 148 ? 31.735 -34.159 -23.241 1.00 16.28 148 PHE A CA 1
ATOM 2006 C C . PHE A 1 148 ? 31.628 -33.155 -24.382 1.00 14.66 148 PHE A C 1
ATOM 2007 O O . PHE A 1 148 ? 30.828 -32.219 -24.336 1.00 17.27 148 PHE A O 1
ATOM 2024 N N . CYS A 1 149 ? 32.478 -33.299 -25.396 1.00 16.28 149 CYS A N 1
ATOM 2025 C CA . CYS A 1 149 ? 32.649 -32.303 -26.440 1.00 17.48 149 CYS A CA 1
ATOM 2026 C C . CYS A 1 149 ? 32.186 -32.815 -27.800 1.00 16.30 149 CYS A C 1
ATOM 2027 O O . CYS A 1 149 ? 32.280 -34.010 -28.101 1.00 17.13 149 CYS A O 1
ATOM 2035 N N . GLU A 1 150 ? 31.688 -31.889 -28.615 1.00 18.99 150 GLU A N 1
ATOM 2036 C CA . GLU A 1 150 ? 31.224 -32.216 -29.964 1.00 20.77 150 GLU A CA 1
ATOM 2037 C C . GLU A 1 150 ? 31.721 -31.174 -30.954 1.00 20.49 150 GLU A C 1
ATOM 2038 O O . GLU A 1 150 ? 31.900 -29.999 -30.624 1.00 19.37 150 GLU A O 1
ATOM 2050 N N . LYS A 1 151 ? 31.917 -31.621 -32.193 1.00 20.31 151 LYS A N 1
ATOM 2051 C CA . LYS A 1 151 ? 32.475 -30.805 -33.253 1.00 24.31 151 LYS A CA 1
ATOM 2052 C C . LYS A 1 151 ? 31.347 -30.341 -34.162 1.00 25.97 151 LYS A C 1
ATOM 2053 O O . LYS A 1 151 ? 30.583 -31.168 -34.656 1.00 28.30 151 LYS A O 1
ATOM 2072 N N . ASP A 1 152 ? 31.243 -29.034 -34.360 1.00 27.13 152 ASP A N 1
ATOM 2073 C CA . ASP A 1 152 ? 30.286 -28.470 -35.312 1.00 34.41 152 ASP A CA 1
ATOM 2074 C C . ASP A 1 152 ? 30.691 -28.881 -36.727 1.00 37.86 152 ASP A C 1
ATOM 2075 O O . ASP A 1 152 ? 31.812 -28.609 -37.159 1.00 34.55 152 ASP A O 1
ATOM 2084 N N . THR A 1 153 ? 29.791 -29.558 -37.447 1.00 48.78 153 THR A N 1
ATOM 2085 C CA . THR A 1 153 ? 30.132 -30.023 -38.790 1.00 50.77 153 THR A CA 1
ATOM 2086 C C . THR A 1 153 ? 30.447 -28.853 -39.721 1.00 47.73 153 THR A C 1
ATOM 2087 O O . THR A 1 153 ? 31.440 -28.878 -40.459 1.00 44.37 153 THR A O 1
ATOM 2098 N N . ALA A 1 154 ? 29.604 -27.818 -39.696 1.00 45.57 154 ALA A N 1
ATOM 2099 C CA . ALA A 1 154 ? 29.812 -26.654 -40.552 1.00 43.52 154 ALA A CA 1
ATOM 2100 C C . ALA A 1 154 ? 31.159 -25.992 -40.285 1.00 46.84 154 ALA A C 1
ATOM 2101 O O . ALA A 1 154 ? 32.007 -25.891 -41.181 1.00 47.64 154 ALA A O 1
ATOM 2108 N N . SER A 1 155 ? 31.368 -25.524 -39.049 1.00 42.75 155 SER A N 1
ATOM 2109 C CA . SER A 1 155 ? 32.525 -24.700 -38.709 1.00 35.08 155 SER A CA 1
ATOM 2110 C C . SER A 1 155 ? 33.750 -25.504 -38.294 1.00 35.02 155 SER A C 1
ATOM 2111 O O . SER A 1 155 ? 34.869 -24.975 -38.335 1.00 34.58 155 SER A O 1
ATOM 2119 N N . GLY A 1 156 ? 33.574 -26.754 -37.886 1.00 32.08 156 GLY A N 1
ATOM 2120 C CA . GLY A 1 156 ? 34.660 -27.523 -37.334 1.00 34.12 156 GLY A CA 1
ATOM 2121 C C . GLY A 1 156 ? 35.015 -27.181 -35.901 1.00 28.99 156 GLY A C 1
ATOM 2122 O O . GLY A 1 156 ? 35.986 -27.733 -35.382 1.00 28.27 156 GLY A O 1
ATOM 2126 N N . ALA A 1 157 ? 34.264 -26.299 -35.252 1.00 22.11 157 ALA A N 1
ATOM 2127 C CA . ALA A 1 157 ? 34.598 -25.868 -33.900 1.00 23.05 157 ALA A CA 1
ATOM 2128 C C . ALA A 1 157 ? 34.146 -26.897 -32.872 1.00 23.78 157 ALA A C 1
ATOM 2129 O O . ALA A 1 157 ? 33.051 -27.460 -32.971 1.00 24.69 157 ALA A O 1
ATOM 2136 N N . TRP A 1 158 ? 35.004 -27.135 -31.869 1.00 21.61 158 TRP A N 1
ATOM 2137 C CA . TRP A 1 158 ? 34.644 -27.974 -30.725 1.00 20.25 158 TRP A CA 1
ATOM 2138 C C . TRP A 1 158 ? 34.018 -27.135 -29.617 1.00 18.70 158 TRP A C 1
ATOM 2139 O O . TRP A 1 158 ? 34.456 -25.998 -29.339 1.00 18.63 158 TRP A O 1
ATOM 2160 N N . LYS A 1 159 ? 32.991 -27.703 -28.985 1.00 17.72 159 LYS A N 1
ATOM 2161 C CA . LYS A 1 159 ? 32.306 -27.101 -27.860 1.00 19.27 159 LYS A CA 1
ATOM 2162 C C . LYS A 1 159 ? 31.959 -28.177 -26.843 1.00 18.33 159 LYS A C 1
ATOM 2163 O O . LYS A 1 159 ? 31.747 -29.343 -27.198 1.00 17.99 159 LYS A O 1
ATOM 2182 N N . ALA A 1 160 ? 31.855 -27.783 -25.575 1.00 16.54 160 ALA A N 1
ATOM 2183 C CA . ALA A 1 160 ? 31.458 -28.742 -24.542 1.00 17.98 160 ALA A CA 1
ATOM 2184 C C . ALA A 1 160 ? 29.945 -28.710 -24.308 1.00 17.91 160 ALA A C 1
ATOM 2185 O O . ALA A 1 160 ? 29.381 -27.646 -24.063 1.00 19.64 160 ALA A O 1
ATOM 2192 N N . LYS A 1 161 ? 29.322 -29.884 -24.338 1.00 18.70 161 LYS A N 1
ATOM 2193 C CA . LYS A 1 161 ? 27.905 -30.004 -24.024 1.00 17.94 161 LYS A CA 1
ATOM 2194 C C . LYS A 1 161 ? 27.652 -30.368 -22.571 1.00 20.32 161 LYS A C 1
ATOM 2195 O O . LYS A 1 161 ? 26.654 -29.921 -21.986 1.00 20.93 161 LYS A O 1
ATOM 2214 N N . TYR A 1 162 ? 28.534 -31.162 -21.974 1.00 17.81 162 TYR A N 1
ATOM 2215 C CA . TYR A 1 162 ? 28.370 -31.578 -20.593 1.00 17.08 162 TYR A CA 1
ATOM 2216 C C . TYR A 1 162 ? 29.719 -31.509 -19.884 1.00 17.80 162 TYR A C 1
ATOM 2217 O O . TYR A 1 162 ? 30.747 -31.829 -20.481 1.00 16.97 162 TYR A O 1
ATOM 2235 N N . VAL A 1 163 ? 29.686 -31.155 -18.600 1.00 16.27 163 VAL A N 1
ATOM 2236 C CA . VAL A 1 163 ? 30.864 -31.235 -17.725 1.00 17.03 163 VAL A CA 1
ATOM 2237 C C . VAL A 1 163 ? 30.438 -31.859 -16.400 1.00 15.61 163 VAL A C 1
ATOM 2238 O O . VAL A 1 163 ? 29.552 -31.331 -15.724 1.00 15.29 163 VAL A O 1
ATOM 2251 N N . LYS A 1 164 ? 31.079 -32.955 -16.029 1.00 14.56 164 LYS A N 1
ATOM 2252 C CA . LYS A 1 164 ? 30.861 -33.620 -14.752 1.00 13.72 164 LYS A CA 1
ATOM 2253 C C . LYS A 1 164 ? 32.173 -34.217 -14.272 1.00 15.68 164 LYS A C 1
ATOM 2254 O O . LYS A 1 164 ? 33.024 -34.596 -15.076 1.00 17.36 164 LYS A O 1
ATOM 2273 N N . LEU A 1 165 ? 32.348 -34.303 -12.948 1.00 15.38 165 LEU A N 1
ATOM 2274 C CA . LEU A 1 165 ? 33.637 -34.697 -12.393 1.00 17.07 165 LEU A CA 1
ATOM 2275 C C . LEU A 1 165 ? 33.600 -36.044 -11.685 1.00 15.57 165 LEU A C 1
ATOM 2276 O O . LEU A 1 165 ? 32.567 -36.431 -11.120 1.00 18.27 165 LEU A O 1
ATOM 2292 N N . PHE A 1 166 ? 34.765 -36.717 -11.676 1.00 16.67 166 PHE A N 1
ATOM 2293 C CA . PHE A 1 166 ? 35.116 -37.711 -10.673 1.00 17.26 166 PHE A CA 1
ATOM 2294 C C . PHE A 1 166 ? 35.804 -37.002 -9.505 1.00 17.72 166 PHE A C 1
ATOM 2295 O O . PHE A 1 166 ? 36.680 -36.152 -9.719 1.00 17.18 166 PHE A O 1
ATOM 2312 N N . TYR A 1 167 ? 35.470 -37.395 -8.286 1.00 15.74 167 TYR A N 1
ATOM 2313 C CA . TYR A 1 167 ? 36.061 -36.818 -7.063 1.00 15.75 167 TYR A CA 1
ATOM 2314 C C . TYR A 1 167 ? 36.901 -37.883 -6.384 1.00 18.78 167 TYR A C 1
ATOM 2315 O O . TYR A 1 167 ? 36.396 -38.961 -6.040 1.00 20.47 167 TYR A O 1
ATOM 2333 N N . GLU A 1 168 ? 38.191 -37.612 -6.215 1.00 15.30 168 GLU A N 1
ATOM 2334 C CA . GLU A 1 168 ? 39.117 -38.668 -5.821 1.00 15.65 168 GLU A CA 1
ATOM 2335 C C . GLU A 1 168 ? 39.539 -38.625 -4.364 1.00 15.32 168 GLU A C 1
ATOM 2336 O O . GLU A 1 168 ? 39.482 -39.646 -3.681 1.00 17.68 168 GLU A O 1
ATOM 2348 N N . LYS A 1 169 ? 40.008 -37.472 -3.856 1.00 14.49 169 LYS A N 1
ATOM 2349 C CA . LYS A 1 169 ? 40.351 -37.359 -2.447 1.00 12.89 169 LYS A CA 1
ATOM 2350 C C . LYS A 1 169 ? 40.360 -35.883 -2.090 1.00 14.60 169 LYS A C 1
ATOM 2351 O O . LYS A 1 169 ? 40.519 -35.023 -2.962 1.00 16.22 169 LYS A O 1
ATOM 2370 N N . ASP A 1 170 ? 40.197 -35.586 -0.808 1.00 13.86 170 ASP A N 1
ATOM 2371 C CA . ASP A 1 170 ? 40.270 -34.198 -0.365 1.00 14.02 170 ASP A CA 1
ATOM 2372 C C . ASP A 1 170 ? 40.935 -34.082 0.994 1.00 15.40 170 ASP A C 1
ATOM 2373 O O . ASP A 1 170 ? 41.197 -35.076 1.689 1.00 16.13 170 ASP A O 1
ATOM 2382 N N . LYS A 1 171 ? 41.238 -32.833 1.370 1.00 13.33 171 LYS A N 1
ATOM 2383 C CA . LYS A 1 171 ? 41.940 -32.546 2.603 1.00 13.39 171 LYS A CA 1
ATOM 2384 C C . LYS A 1 171 ? 41.643 -31.119 3.037 1.00 13.45 171 LYS A C 1
ATOM 2385 O O . LYS A 1 171 ? 41.283 -30.265 2.220 1.00 13.29 171 LYS A O 1
ATOM 2404 N N . VAL A 1 172 ? 41.814 -30.887 4.328 1.00 13.01 172 VAL A N 1
ATOM 2405 C CA . VAL A 1 172 ? 41.754 -29.562 4.939 1.00 14.40 172 VAL A CA 1
ATOM 2406 C C . VAL A 1 172 ? 43.165 -29.000 4.978 1.00 15.49 172 VAL A C 1
ATOM 2407 O O . VAL A 1 172 ? 44.096 -29.671 5.443 1.00 16.86 172 VAL A O 1
ATOM 2420 N N . VAL A 1 173 ? 43.326 -27.762 4.545 1.00 13.69 173 VAL A N 1
ATOM 2421 C CA . VAL A 1 173 ? 44.620 -27.093 4.452 1.00 13.94 173 VAL A CA 1
ATOM 2422 C C . VAL A 1 173 ? 44.604 -25.871 5.359 1.00 13.45 173 VAL A C 1
ATOM 2423 O O . VAL A 1 173 ? 43.867 -24.908 5.117 1.00 15.74 173 VAL A O 1
ATOM 2436 N N . SER A 1 174 ? 45.458 -25.877 6.370 1.00 15.04 174 SER A N 1
ATOM 2437 C CA . SER A 1 174 ? 45.662 -24.698 7.194 1.00 16.16 174 SER A CA 1
ATOM 2438 C C . SER A 1 174 ? 46.313 -23.594 6.375 1.00 17.26 174 SER A C 1
ATOM 2439 O O . SER A 1 174 ? 47.219 -23.844 5.578 1.00 21.81 174 SER A O 1
ATOM 2447 N N . VAL A 1 175 ? 45.849 -22.366 6.543 1.00 15.37 175 VAL A N 1
ATOM 2448 C CA . VAL A 1 175 ? 46.461 -21.267 5.798 1.00 13.36 175 VAL A CA 1
ATOM 2449 C C . VAL A 1 175 ? 47.671 -20.711 6.530 1.00 15.21 175 VAL A C 1
ATOM 2450 O O . VAL A 1 175 ? 48.670 -20.379 5.900 1.00 16.47 175 VAL A O 1
ATOM 2463 N N . ASP A 1 176 ? 47.622 -20.630 7.856 1.00 14.81 176 ASP A N 1
ATOM 2464 C CA . ASP A 1 176 ? 48.758 -20.119 8.607 1.00 16.12 176 ASP A CA 1
ATOM 2465 C C . ASP A 1 176 ? 49.684 -21.214 9.084 1.00 18.62 176 ASP A C 1
ATOM 2466 O O . ASP A 1 176 ? 50.756 -20.916 9.634 1.00 18.16 176 ASP A O 1
ATOM 2475 N N . GLY A 1 177 ? 49.345 -22.480 8.832 1.00 18.44 177 GLY A N 1
ATOM 2476 C CA . GLY A 1 177 ? 50.185 -23.571 9.255 1.00 18.86 177 GLY A CA 1
ATOM 2477 C C . GLY A 1 177 ? 49.986 -24.007 10.678 1.00 21.69 177 GLY A C 1
ATOM 2478 O O . GLY A 1 177 ? 50.680 -24.942 11.118 1.00 25.34 177 GLY A O 1
ATOM 2482 N N . HIS A 1 178 ? 49.075 -23.385 11.417 1.00 19.05 178 HIS A N 1
ATOM 2483 C CA . HIS A 1 178 ? 48.819 -23.707 12.816 1.00 19.83 178 HIS A CA 1
ATOM 2484 C C . HIS A 1 178 ? 47.378 -24.065 13.096 1.00 23.46 178 HIS A C 1
ATOM 2485 O O . HIS A 1 178 ? 47.118 -25.049 13.805 1.00 29.14 178 HIS A O 1
ATOM 2499 N N . GLN A 1 179 ? 46.425 -23.308 12.578 1.00 19.95 179 GLN A N 1
ATOM 2500 C CA . GLN A 1 179 ? 45.028 -23.447 12.930 1.00 18.57 179 GLN A CA 1
ATOM 2501 C C . GLN A 1 179 ? 44.247 -24.061 11.786 1.00 17.21 179 GLN A C 1
ATOM 2502 O O . GLN A 1 179 ? 44.490 -23.760 10.612 1.00 19.03 179 GLN A O 1
ATOM 2516 N N . ALA A 1 180 ? 43.268 -24.893 12.138 1.00 18.26 180 ALA A N 1
ATOM 2517 C CA . ALA A 1 180 ? 42.409 -25.515 11.150 1.00 16.43 180 ALA A CA 1
ATOM 2518 C C . ALA A 1 180 ? 41.048 -25.760 11.779 1.00 16.01 180 ALA A C 1
ATOM 2519 O O . ALA A 1 180 ? 40.949 -25.921 12.999 1.00 17.42 180 ALA A O 1
ATOM 2526 N N . PRO A 1 181 ? 39.988 -25.797 10.975 1.00 15.76 181 PRO A N 1
ATOM 2527 C CA . PRO A 1 181 ? 38.651 -26.099 11.502 1.00 17.32 181 PRO A CA 1
ATOM 2528 C C . PRO A 1 181 ? 38.546 -27.542 11.943 1.00 18.94 181 PRO A C 1
ATOM 2529 O O . PRO A 1 181 ? 39.409 -28.369 11.662 1.00 17.39 181 PRO A O 1
ATOM 2540 N N . LYS A 1 182 ? 37.429 -27.858 12.598 1.00 18.76 182 LYS A N 1
ATOM 2541 C CA . LYS A 1 182 ? 37.131 -29.212 13.045 1.00 18.60 182 LYS A CA 1
ATOM 2542 C C . LYS A 1 182 ? 35.790 -29.657 12.474 1.00 16.94 182 LYS A C 1
ATOM 2543 O O . LYS A 1 182 ? 34.825 -28.886 12.491 1.00 22.10 182 LYS A O 1
ATOM 2562 N N . PHE A 1 183 ? 35.747 -30.871 11.925 1.00 17.77 183 PHE A N 1
ATOM 2563 C CA . PHE A 1 183 ? 34.509 -31.455 11.413 1.00 19.03 183 PHE A CA 1
ATOM 2564 C C . PHE A 1 183 ? 34.192 -32.724 12.191 1.00 19.85 183 PHE A C 1
ATOM 2565 O O . PHE A 1 183 ? 35.053 -33.588 12.347 1.00 20.79 183 PHE A O 1
ATOM 2582 N N . THR A 1 184 ? 32.955 -32.852 12.664 1.00 20.19 184 THR A N 1
ATOM 2583 C CA . THR A 1 184 ? 32.617 -34.089 13.355 1.00 22.06 184 THR A CA 1
ATOM 2584 C C . THR A 1 184 ? 32.495 -35.249 12.368 1.00 20.22 184 THR A C 1
ATOM 2585 O O . THR A 1 184 ? 32.315 -35.062 11.166 1.00 20.52 184 THR A O 1
ATOM 2596 N N . LYS A 1 185 ? 32.583 -36.472 12.908 1.00 21.57 185 LYS A N 1
ATOM 2597 C CA . LYS A 1 185 ? 32.402 -37.640 12.062 1.00 23.31 185 LYS A CA 1
ATOM 2598 C C . LYS A 1 185 ? 31.028 -37.604 11.417 1.00 18.79 185 LYS A C 1
ATOM 2599 O O . LYS A 1 185 ? 30.885 -37.891 10.224 1.00 20.80 185 LYS A O 1
ATOM 2618 N N . ASP A 1 186 ? 30.007 -37.241 12.183 1.00 21.91 186 ASP A N 1
ATOM 2619 C CA . ASP A 1 186 ? 28.654 -37.207 11.634 1.00 19.08 186 ASP A CA 1
ATOM 2620 C C . ASP A 1 186 ? 28.516 -36.141 10.551 1.00 21.06 186 ASP A C 1
ATOM 2621 O O . ASP A 1 186 ? 27.809 -36.341 9.548 1.00 21.25 186 ASP A O 1
ATOM 2630 N N . GLU A 1 187 ? 29.192 -35.000 10.714 1.00 21.32 187 GLU A N 1
ATOM 2631 C CA . GLU A 1 187 ? 29.129 -33.965 9.691 1.00 21.39 187 GLU A CA 1
ATOM 2632 C C . GLU A 1 187 ? 29.688 -34.453 8.362 1.00 21.12 187 GLU A C 1
ATOM 2633 O O . GLU A 1 187 ? 29.179 -34.090 7.289 1.00 22.61 187 GLU A O 1
ATOM 2645 N N . LEU A 1 188 ? 30.724 -35.294 8.401 1.00 17.29 188 LEU A N 1
ATOM 2646 C CA . LEU A 1 188 ? 31.337 -35.777 7.173 1.00 19.30 188 LEU A CA 1
ATOM 2647 C C . LEU A 1 188 ? 30.630 -36.999 6.593 1.00 21.46 188 LEU A C 1
ATOM 2648 O O . LEU A 1 188 ? 30.776 -37.274 5.406 1.00 21.04 188 LEU A O 1
ATOM 2664 N N . ALA A 1 189 ? 29.852 -37.723 7.400 1.00 22.44 189 ALA A N 1
ATOM 2665 C CA . ALA A 1 189 ? 29.440 -39.069 7.027 1.00 26.00 189 ALA A CA 1
ATOM 2666 C C . ALA A 1 189 ? 28.465 -39.122 5.857 1.00 23.88 189 ALA A C 1
ATOM 2667 O O . ALA A 1 189 ? 28.430 -40.135 5.150 1.00 26.42 189 ALA A O 1
ATOM 2674 N N . LYS A 1 190 ? 27.648 -38.095 5.644 1.00 24.83 190 LYS A N 1
ATOM 2675 C CA . LYS A 1 190 ? 26.665 -38.207 4.571 1.00 29.24 190 LYS A CA 1
ATOM 2676 C C . LYS A 1 190 ? 27.291 -38.077 3.192 1.00 30.97 190 LYS A C 1
ATOM 2677 O O . LYS A 1 190 ? 26.656 -38.454 2.198 1.00 30.39 190 LYS A O 1
ATOM 2696 N N . TYR A 1 191 ? 28.560 -37.586 3.104 1.00 25.13 191 TYR A N 1
ATOM 2697 C CA . TYR A 1 191 ? 29.131 -37.339 1.791 1.00 23.01 191 TYR A CA 1
ATOM 2698 C C . TYR A 1 191 ? 29.905 -38.547 1.291 1.00 22.76 191 TYR A C 1
ATOM 2699 O O . TYR A 1 191 ? 30.500 -39.286 2.078 1.00 22.01 191 TYR A O 1
ATOM 2717 N N . PRO A 1 192 ? 29.954 -38.757 -0.022 1.00 21.78 192 PRO A N 1
ATOM 2718 C CA . PRO A 1 192 ? 30.816 -39.807 -0.558 1.00 22.52 192 PRO A CA 1
ATOM 2719 C C . PRO A 1 192 ? 32.290 -39.551 -0.251 1.00 21.37 192 PRO A C 1
ATOM 2720 O O . PRO A 1 192 ? 32.760 -38.411 -0.285 1.00 20.55 192 PRO A O 1
ATOM 2731 N N . GLN A 1 193 ? 33.001 -40.629 0.035 1.00 24.25 193 GLN A N 1
ATOM 2732 C CA . GLN A 1 193 ? 34.447 -40.568 0.205 1.00 23.47 193 GLN A CA 1
ATOM 2733 C C . GLN A 1 193 ? 35.073 -40.055 -1.083 1.00 26.73 193 GLN A C 1
ATOM 2734 O O . GLN A 1 193 ? 34.876 -40.631 -2.161 1.00 25.71 193 GLN A O 1
ATOM 2748 N N . GLY A 1 194 ? 35.811 -38.970 -0.967 1.00 21.17 194 GLY A N 1
ATOM 2749 C CA . GLY A 1 194 ? 36.370 -38.296 -2.120 1.00 18.89 194 GLY A CA 1
ATOM 2750 C C . GLY A 1 194 ? 36.105 -36.813 -2.064 1.00 19.17 194 GLY A C 1
ATOM 2751 O O . GLY A 1 194 ? 36.939 -36.015 -2.504 1.00 20.94 194 GLY A O 1
ATOM 2755 N N . TYR A 1 195 ? 34.939 -36.418 -1.534 1.00 17.45 195 TYR A N 1
ATOM 2756 C CA . TYR A 1 195 ? 34.640 -35.004 -1.340 1.00 17.30 195 TYR A CA 1
ATOM 2757 C C . TYR A 1 195 ? 33.947 -34.706 -0.016 1.00 16.59 195 TYR A C 1
ATOM 2758 O O . TYR A 1 195 ? 33.170 -33.748 0.075 1.00 17.42 195 TYR A O 1
ATOM 2776 N N . ARG A 1 196 ? 34.256 -35.466 1.042 1.00 17.02 196 ARG A N 1
ATOM 2777 C CA . ARG A 1 196 ? 33.569 -35.245 2.319 1.00 16.45 196 ARG A CA 1
ATOM 2778 C C . ARG A 1 196 ? 33.906 -33.880 2.925 1.00 17.95 196 ARG A C 1
ATOM 2779 O O . ARG A 1 196 ? 33.017 -33.158 3.393 1.00 16.81 196 ARG A O 1
ATOM 2800 N N . TYR A 1 197 ? 35.196 -33.503 2.941 1.00 15.96 197 TYR A N 1
ATOM 2801 C CA . TYR A 1 197 ? 35.503 -32.186 3.496 1.00 14.65 197 TYR A CA 1
ATOM 2802 C C . TYR A 1 197 ? 34.979 -31.062 2.613 1.00 13.09 197 TYR A C 1
ATOM 2803 O O . TYR A 1 197 ? 34.513 -30.045 3.128 1.00 16.10 197 TYR A O 1
ATOM 2821 N N . LEU A 1 198 ? 35.056 -31.231 1.284 1.00 14.18 198 LEU A N 1
ATOM 2822 C CA . LEU A 1 198 ? 34.568 -30.189 0.387 1.00 14.59 198 LEU A CA 1
ATOM 2823 C C . LEU A 1 198 ? 33.061 -30.011 0.541 1.00 16.29 198 LEU A C 1
ATOM 2824 O O . LEU A 1 198 ? 32.565 -28.886 0.683 1.00 16.43 198 LEU A O 1
ATOM 2840 N N . GLY A 1 199 ? 32.332 -31.123 0.539 1.00 16.31 199 GLY A N 1
ATOM 2841 C CA . GLY A 1 199 ? 30.895 -31.056 0.747 1.00 18.19 199 GLY A CA 1
ATOM 2842 C C . GLY A 1 199 ? 30.526 -30.444 2.084 1.00 18.45 199 GLY A C 1
ATOM 2843 O O . GLY A 1 199 ? 29.677 -29.551 2.160 1.00 17.70 199 GLY A O 1
ATOM 2847 N N . ALA A 1 200 ? 31.171 -30.907 3.154 1.00 16.50 200 ALA A N 1
ATOM 2848 C CA . ALA A 1 200 ? 30.852 -30.398 4.486 1.00 16.46 200 ALA A CA 1
ATOM 2849 C C . ALA A 1 200 ? 31.133 -28.899 4.590 1.00 18.76 200 ALA A C 1
ATOM 2850 O O . ALA A 1 200 ? 30.332 -28.137 5.160 1.00 17.99 200 ALA A O 1
ATOM 2857 N N . ALA A 1 201 ? 32.266 -28.439 4.051 1.00 15.39 201 ALA A N 1
ATOM 2858 C CA . ALA A 1 201 ? 32.551 -27.022 4.156 1.00 14.55 201 ALA A CA 1
ATOM 2859 C C . ALA A 1 201 ? 31.596 -26.174 3.316 1.00 16.50 201 ALA A C 1
ATOM 2860 O O . ALA A 1 201 ? 31.221 -25.070 3.734 1.00 16.70 201 ALA A O 1
ATOM 2867 N N . GLN A 1 202 ? 31.242 -26.638 2.114 1.00 15.30 202 GLN A N 1
ATOM 2868 C CA . GLN A 1 202 ? 30.308 -25.889 1.279 1.00 16.85 202 GLN A CA 1
ATOM 2869 C C . GLN A 1 202 ? 28.913 -25.870 1.901 1.00 17.76 202 GLN A C 1
ATOM 2870 O O . GLN A 1 202 ? 28.190 -24.869 1.791 1.00 19.46 202 GLN A O 1
ATOM 2884 N N . ALA A 1 203 ? 28.526 -26.974 2.544 1.00 18.88 203 ALA A N 1
ATOM 2885 C CA . ALA A 1 203 ? 27.239 -27.024 3.243 1.00 22.45 203 ALA A CA 1
ATOM 2886 C C . ALA A 1 203 ? 27.171 -25.965 4.334 1.00 21.31 203 ALA A C 1
ATOM 2887 O O . ALA A 1 203 ? 26.106 -25.381 4.586 1.00 20.83 203 ALA A O 1
ATOM 2894 N N . ARG A 1 204 ? 28.293 -25.698 5.005 1.00 19.83 204 ARG A N 1
ATOM 2895 C CA . ARG A 1 204 ? 28.294 -24.649 6.019 1.00 19.88 204 ARG A CA 1
ATOM 2896 C C . ARG A 1 204 ? 27.981 -23.274 5.437 1.00 21.84 204 ARG A C 1
ATOM 2897 O O . ARG A 1 204 ? 27.520 -22.400 6.176 1.00 23.43 204 ARG A O 1
ATOM 2918 N N . LEU A 1 205 ? 28.234 -23.045 4.144 1.00 20.82 205 LEU A N 1
ATOM 2919 C CA . LEU A 1 205 ? 27.854 -21.811 3.484 1.00 22.45 205 LEU A CA 1
ATOM 2920 C C . LEU A 1 205 ? 26.375 -21.751 3.136 1.00 24.67 205 LEU A C 1
ATOM 2921 O O . LEU A 1 205 ? 25.897 -20.690 2.727 1.00 29.65 205 LEU A O 1
ATOM 2937 N N . GLY A 1 206 ? 25.663 -22.858 3.238 1.00 23.04 206 GLY A N 1
ATOM 2938 C CA . GLY A 1 206 ? 24.247 -22.888 2.949 1.00 26.68 206 GLY A CA 1
ATOM 2939 C C . GLY A 1 206 ? 23.879 -23.613 1.685 1.00 28.78 206 GLY A C 1
ATOM 2940 O O . GLY A 1 206 ? 22.695 -23.655 1.337 1.00 27.73 206 GLY A O 1
ATOM 2944 N N . TYR A 1 207 ? 24.846 -24.182 0.970 1.00 24.40 207 TYR A N 1
ATOM 2945 C CA . TYR A 1 207 ? 24.540 -24.882 -0.256 1.00 24.18 207 TYR A CA 1
ATOM 2946 C C . TYR A 1 207 ? 23.995 -26.274 0.019 1.00 23.18 207 TYR A C 1
ATOM 2947 O O . TYR A 1 207 ? 24.387 -26.945 0.979 1.00 24.06 207 TYR A O 1
ATOM 2965 N N . ASP A 1 208 ? 23.075 -26.702 -0.855 1.00 26.10 208 ASP A N 1
ATOM 2966 C CA . ASP A 1 208 ? 22.578 -28.080 -0.846 1.00 28.43 208 ASP A CA 1
ATOM 2967 C C . ASP A 1 208 ? 23.481 -28.949 -1.742 1.00 30.58 208 ASP A C 1
ATOM 2968 O O . ASP A 1 208 ? 23.526 -28.741 -2.949 1.00 35.30 208 ASP A O 1
ATOM 2977 N N . ILE A 1 209 ? 24.169 -29.899 -1.128 1.00 22.82 209 ILE A N 1
ATOM 2978 C CA . ILE A 1 209 ? 25.263 -30.599 -1.815 1.00 24.36 209 ILE A CA 1
ATOM 2979 C C . ILE A 1 209 ? 24.744 -31.819 -2.562 1.00 26.31 209 ILE A C 1
ATOM 2980 O O . ILE A 1 209 ? 24.015 -32.640 -1.998 1.00 27.94 209 ILE A O 1
ATOM 2996 N N . ASP A 1 210 ? 25.147 -31.956 -3.830 1.00 22.71 210 ASP A N 1
ATOM 2997 C CA . ASP A 1 210 ? 24.824 -33.139 -4.624 1.00 25.23 210 ASP A CA 1
ATOM 2998 C C . ASP A 1 210 ? 25.618 -34.344 -4.126 1.00 27.58 210 ASP A C 1
ATOM 2999 O O . ASP A 1 210 ? 26.856 -34.341 -4.164 1.00 22.95 210 ASP A O 1
ATOM 3008 N N . LEU A 1 211 ? 24.913 -35.382 -3.659 1.00 24.55 211 LEU A N 1
ATOM 3009 C CA . LEU A 1 211 ? 25.538 -36.571 -3.105 1.00 24.62 211 LEU A CA 1
ATOM 3010 C C . LEU A 1 211 ? 25.659 -37.704 -4.108 1.00 23.71 211 LEU A C 1
ATOM 3011 O O . LEU A 1 211 ? 26.142 -38.779 -3.756 1.00 24.66 211 LEU A O 1
ATOM 3027 N N . GLN A 1 212 ? 25.255 -37.475 -5.356 1.00 23.53 212 GLN A N 1
ATOM 3028 C CA . GLN A 1 212 ? 25.252 -38.522 -6.366 1.00 24.94 212 GLN A CA 1
ATOM 3029 C C . GLN A 1 212 ? 26.307 -38.243 -7.430 1.00 25.59 212 GLN A C 1
ATOM 3030 O O . GLN A 1 212 ? 26.038 -38.321 -8.631 1.00 23.10 212 GLN A O 1
ATOM 3044 N N . LEU A 1 213 ? 27.520 -37.895 -6.998 1.00 23.79 213 LEU A N 1
ATOM 3045 C CA . LEU A 1 213 ? 28.582 -37.650 -7.963 1.00 23.93 213 LEU A CA 1
ATOM 3046 C C . LEU A 1 213 ? 29.616 -38.761 -7.897 1.00 20.22 213 LEU A C 1
ATOM 3047 O O . LEU A 1 213 ? 29.794 -39.386 -6.847 1.00 23.32 213 LEU A O 1
ATOM 3063 N N . PRO A 1 214 ? 30.290 -39.082 -9.002 1.00 20.29 214 PRO A N 1
ATOM 3064 C CA . PRO A 1 214 ? 31.136 -40.273 -9.007 1.00 20.88 214 PRO A CA 1
ATOM 3065 C C . PRO A 1 214 ? 32.447 -40.049 -8.274 1.00 24.22 214 PRO A C 1
ATOM 3066 O O . PRO A 1 214 ? 32.967 -38.933 -8.202 1.00 22.25 214 PRO A O 1
ATOM 3077 N N . THR A 1 215 ? 32.967 -41.140 -7.707 1.00 25.24 215 THR A N 1
ATOM 3078 C CA . THR A 1 215 ? 34.242 -41.101 -7.004 1.00 30.05 215 THR A CA 1
ATOM 3079 C C . THR A 1 215 ? 35.153 -42.167 -7.612 1.00 34.37 215 THR A C 1
ATOM 3080 O O . THR A 1 215 ? 34.910 -42.688 -8.704 1.00 36.79 215 THR A O 1
ATOM 3091 N N . SER A 1 216 ? 36.217 -42.513 -6.891 1.00 36.09 216 SER A N 1
ATOM 3092 C CA . SER A 1 216 ? 37.219 -43.442 -7.397 1.00 37.18 216 SER A CA 1
ATOM 3093 C C . SER A 1 216 ? 36.701 -44.857 -7.605 1.00 46.56 216 SER A C 1
ATOM 3094 O O . SER A 1 216 ? 37.375 -45.648 -8.281 1.00 47.87 216 SER A O 1
ATOM 3102 N N . SER A 1 217 ? 35.539 -45.194 -7.049 1.00 47.18 217 SER A N 1
ATOM 3103 C CA . SER A 1 217 ? 35.088 -46.572 -7.005 1.00 45.69 217 SER A CA 1
ATOM 3104 C C . SER A 1 217 ? 33.571 -46.624 -7.058 1.00 46.48 217 SER A C 1
ATOM 3105 O O . SER A 1 217 ? 32.889 -45.675 -6.670 1.00 43.54 217 SER A O 1
ATOM 3113 N N . GLY A 1 218 ? 33.055 -47.749 -7.539 1.00 51.34 218 GLY A N 1
ATOM 3114 C CA . GLY A 1 218 ? 31.680 -48.099 -7.269 1.00 51.27 218 GLY A CA 1
ATOM 3115 C C . GLY A 1 218 ? 30.696 -47.886 -8.391 1.00 42.45 218 GLY A C 1
ATOM 3116 O O . GLY A 1 218 ? 31.052 -47.891 -9.580 1.00 35.28 218 GLY A O 1
ATOM 3120 N N . GLN A 1 219 ? 29.437 -47.685 -7.992 1.00 40.23 219 GLN A N 1
ATOM 3121 C CA . GLN A 1 219 ? 28.328 -47.717 -8.934 1.00 38.50 219 GLN A CA 1
ATOM 3122 C C . GLN A 1 219 ? 28.416 -46.583 -9.941 1.00 38.19 219 GLN A C 1
ATOM 3123 O O . GLN A 1 219 ? 28.323 -46.814 -11.159 1.00 30.55 219 GLN A O 1
ATOM 3137 N N . LEU A 1 220 ? 28.584 -45.347 -9.452 1.00 35.42 220 LEU A N 1
ATOM 3138 C CA . LEU A 1 220 ? 28.583 -44.188 -10.339 1.00 28.23 220 LEU A CA 1
ATOM 3139 C C . LEU A 1 220 ? 29.898 -44.071 -11.096 1.00 25.54 220 LEU A C 1
ATOM 3140 O O . LEU A 1 220 ? 29.924 -43.462 -12.157 1.00 24.55 220 LEU A O 1
ATOM 3156 N N . TRP A 1 221 ? 30.963 -44.684 -10.593 1.00 26.49 221 TRP A N 1
ATOM 3157 C CA . TRP A 1 221 ? 32.197 -44.792 -11.357 1.00 30.22 221 TRP A CA 1
ATOM 3158 C C . TRP A 1 221 ? 31.989 -45.597 -12.637 1.00 28.84 221 TRP A C 1
ATOM 3159 O O . TRP A 1 221 ? 32.305 -45.121 -13.740 1.00 25.26 221 TRP A O 1
ATOM 3180 N N . ASP A 1 222 ? 31.424 -46.804 -12.539 1.00 30.39 222 ASP A N 1
ATOM 3181 C CA . ASP A 1 222 ? 31.164 -47.555 -13.764 1.00 31.69 222 ASP A CA 1
ATOM 3182 C C . ASP A 1 222 ? 30.157 -46.812 -14.651 1.00 25.57 222 ASP A C 1
ATOM 3183 O O . ASP A 1 222 ? 30.269 -46.838 -15.880 1.00 22.98 222 ASP A O 1
ATOM 3192 N N . ARG A 1 223 ? 29.172 -46.153 -14.033 1.00 24.52 223 ARG A N 1
ATOM 3193 C CA . ARG A 1 223 ? 28.163 -45.445 -14.816 1.00 23.99 223 ARG A CA 1
ATOM 3194 C C . ARG A 1 223 ? 28.790 -44.315 -15.615 1.00 23.22 223 ARG A C 1
ATOM 3195 O O . ARG A 1 223 ? 28.458 -44.102 -16.789 1.00 21.75 223 ARG A O 1
ATOM 3216 N N . MET A 1 224 ? 29.700 -43.567 -14.990 1.00 21.26 224 MET A N 1
ATOM 3217 C CA . MET A 1 224 ? 30.363 -42.494 -15.700 1.00 22.30 224 MET A CA 1
ATOM 3218 C C . MET A 1 224 ? 31.139 -43.022 -16.904 1.00 18.08 224 MET A C 1
ATOM 3219 O O . MET A 1 224 ? 31.076 -42.433 -17.984 1.00 19.29 224 MET A O 1
ATOM 3233 N N . TYR A 1 225 ? 31.894 -44.108 -16.733 1.00 18.79 225 TYR A N 1
ATOM 3234 C CA . TYR A 1 225 ? 32.617 -44.670 -17.875 1.00 18.36 225 TYR A CA 1
ATOM 3235 C C . TYR A 1 225 ? 31.642 -45.163 -18.940 1.00 21.12 225 TYR A C 1
ATOM 3236 O O . TYR A 1 225 ? 31.898 -45.023 -20.143 1.00 20.62 225 TYR A O 1
ATOM 3254 N N . GLY A 1 226 ? 30.491 -45.688 -18.521 1.00 19.93 226 GLY A N 1
ATOM 3255 C CA . GLY A 1 226 ? 29.513 -46.113 -19.508 1.00 21.83 226 GLY A CA 1
ATOM 3256 C C . GLY A 1 226 ? 29.007 -44.960 -20.342 1.00 21.43 226 GLY A C 1
ATOM 3257 O O . GLY A 1 226 ? 28.872 -45.071 -21.570 1.00 21.41 226 GLY A O 1
ATOM 3261 N N . GLU A 1 227 ? 28.725 -43.830 -19.693 1.00 20.74 227 GLU A N 1
ATOM 3262 C CA . GLU A 1 227 ? 28.230 -42.673 -20.418 1.00 20.43 227 GLU A CA 1
ATOM 3263 C C . GLU A 1 227 ? 29.325 -42.062 -21.282 1.00 19.37 227 GLU A C 1
ATOM 3264 O O . GLU A 1 227 ? 29.041 -41.540 -22.364 1.00 19.17 227 GLU A O 1
ATOM 3276 N N . MET A 1 228 ? 30.580 -42.120 -20.824 1.00 19.74 228 MET A N 1
ATOM 3277 C CA . MET A 1 228 ? 31.681 -41.607 -21.634 1.00 18.78 228 MET A CA 1
ATOM 3278 C C . MET A 1 228 ? 31.801 -42.398 -22.933 1.00 18.63 228 MET A C 1
ATOM 3279 O O . MET A 1 228 ? 31.952 -41.819 -24.011 1.00 17.25 228 MET A O 1
ATOM 3293 N N . GLU A 1 229 ? 31.715 -43.724 -22.846 1.00 18.79 229 GLU A N 1
ATOM 3294 C CA . GLU A 1 229 ? 31.793 -44.543 -24.060 1.00 18.76 229 GLU A CA 1
ATOM 3295 C C . GLU A 1 229 ? 30.544 -44.389 -24.922 1.00 21.58 229 GLU A C 1
ATOM 3296 O O . GLU A 1 229 ? 30.650 -44.377 -26.162 1.00 20.19 229 GLU A O 1
ATOM 3308 N N . ASN A 1 230 ? 29.373 -44.209 -24.315 1.00 20.95 230 ASN A N 1
ATOM 3309 C CA . ASN A 1 230 ? 28.178 -43.906 -25.101 1.00 20.84 230 ASN A CA 1
ATOM 3310 C C . ASN A 1 230 ? 28.374 -42.627 -25.908 1.00 21.63 230 ASN A C 1
ATOM 3311 O O . ASN A 1 230 ? 28.059 -42.567 -27.092 1.00 20.14 230 ASN A O 1
ATOM 3322 N N . TRP A 1 231 ? 28.915 -41.568 -25.270 1.00 17.45 231 TRP A N 1
ATOM 3323 C CA . TRP A 1 231 ? 29.155 -40.321 -25.977 1.00 17.66 231 TRP A CA 1
ATOM 3324 C C . TRP A 1 231 ? 30.085 -40.524 -27.164 1.00 20.46 231 TRP A C 1
ATOM 3325 O O . TRP 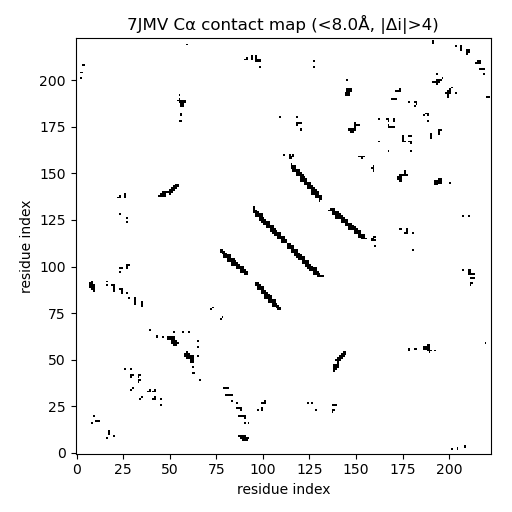A 1 231 ? 29.826 -40.019 -28.266 1.00 20.56 231 TRP A O 1
ATOM 3346 N N . LEU A 1 232 ? 31.191 -41.231 -26.942 1.00 19.18 232 LEU A N 1
ATOM 3347 C CA . LEU A 1 232 ? 32.194 -41.426 -27.967 1.00 17.97 232 LEU A CA 1
ATOM 3348 C C . LEU A 1 232 ? 31.665 -42.297 -29.097 1.00 24.21 232 LEU A C 1
ATOM 3349 O O . LEU A 1 232 ? 32.144 -42.197 -30.229 1.00 22.11 232 LEU A O 1
ATOM 3365 N N . GLY A 1 233 ? 30.691 -43.156 -28.795 1.00 23.97 233 GLY A N 1
ATOM 3366 C CA . GLY A 1 233 ? 29.991 -43.931 -29.810 1.00 31.76 233 GLY A CA 1
ATOM 3367 C C . GLY A 1 233 ? 28.925 -43.173 -30.579 1.00 32.86 233 GLY A C 1
ATOM 3368 O O . GLY A 1 233 ? 28.388 -43.704 -31.563 1.00 34.75 233 GLY A O 1
ATOM 3372 N N . GLY A 1 234 ? 28.621 -41.942 -30.190 1.00 28.65 234 GLY A N 1
ATOM 3373 C CA . GLY A 1 234 ? 27.686 -41.097 -30.909 1.00 34.60 234 GLY A CA 1
ATOM 3374 C C . GLY A 1 234 ? 26.290 -41.007 -30.329 1.00 33.21 234 GLY A C 1
ATOM 3375 O O . GLY A 1 234 ? 25.454 -40.271 -30.881 1.00 35.02 234 GLY A O 1
ATOM 3379 N N . ASN A 1 235 ? 26.012 -41.711 -29.235 1.00 35.63 235 ASN A N 1
ATOM 3380 C CA . ASN A 1 235 ? 24.681 -41.734 -28.643 1.00 34.37 235 ASN A CA 1
ATOM 3381 C C . ASN A 1 235 ? 24.352 -40.434 -27.910 1.00 33.87 235 ASN A C 1
ATOM 3382 O O . ASN A 1 235 ? 25.216 -39.600 -27.620 1.00 29.00 235 ASN A O 1
ATOM 3393 N N . LYS A 1 236 ? 23.069 -40.278 -27.583 1.00 34.40 236 LYS A N 1
ATOM 3394 C CA . LYS A 1 236 ? 22.717 -39.422 -26.461 1.00 29.46 236 LYS A CA 1
ATOM 3395 C C . LYS A 1 236 ? 23.178 -40.101 -25.182 1.00 34.81 236 LYS A C 1
ATOM 3396 O O . LYS A 1 236 ? 23.286 -41.330 -25.080 1.00 37.38 236 LYS A O 1
ATOM 3415 N N . VAL A 1 237 ? 23.451 -39.305 -24.175 1.00 35.39 237 VAL A N 1
ATOM 3416 C CA . VAL A 1 237 ? 23.908 -39.867 -22.928 1.00 32.17 237 VAL A CA 1
ATOM 3417 C C . VAL A 1 237 ? 22.865 -39.535 -21.890 1.00 27.94 237 VAL A C 1
ATOM 3418 O O . VAL A 1 237 ? 21.974 -38.727 -22.117 1.00 31.05 237 VAL A O 1
ATOM 3431 N N . ASP A 1 238 ? 22.976 -40.197 -20.745 1.00 26.25 238 ASP A N 1
ATOM 3432 C CA . ASP A 1 238 ? 22.098 -39.932 -19.610 1.00 21.00 238 ASP A CA 1
ATOM 3433 C C . ASP A 1 238 ? 23.010 -39.639 -18.413 1.00 19.55 238 ASP A C 1
ATOM 3434 O O . ASP A 1 238 ? 23.447 -40.570 -17.740 1.00 20.56 238 ASP A O 1
ATOM 3443 N N . LEU A 1 239 ? 23.292 -38.359 -18.197 1.00 21.45 239 LEU A N 1
ATOM 3444 C CA . LEU A 1 239 ? 24.070 -37.908 -17.047 1.00 22.10 239 LEU A CA 1
ATOM 3445 C C . LEU A 1 239 ? 23.187 -37.376 -15.932 1.00 23.98 239 LEU A C 1
ATOM 3446 O O . LEU A 1 239 ? 23.695 -36.912 -14.909 1.00 21.73 239 LEU A O 1
ATOM 3462 N N . PHE A 1 240 ? 21.867 -37.438 -16.104 1.00 23.88 240 PHE A N 1
ATOM 3463 C CA . PHE A 1 240 ? 20.903 -36.940 -15.122 1.00 23.67 240 PHE A CA 1
ATOM 3464 C C . PHE A 1 240 ? 20.522 -38.130 -14.255 1.00 26.31 240 PHE A C 1
ATOM 3465 O O . PHE A 1 240 ? 19.763 -38.999 -14.678 1.00 22.29 240 PHE A O 1
ATOM 3482 N N . TRP A 1 241 ? 21.110 -38.221 -13.063 1.00 23.84 241 TRP A N 1
ATOM 3483 C CA . TRP A 1 241 ? 21.104 -39.466 -12.313 1.00 25.80 241 TRP A CA 1
ATOM 3484 C C . TRP A 1 241 ? 20.122 -39.463 -11.158 1.00 25.71 241 TRP A C 1
ATOM 3485 O O . TRP A 1 241 ? 20.152 -40.383 -10.341 1.00 31.36 241 TRP A O 1
ATOM 3506 N N . GLU A 1 242 ? 19.252 -38.479 -11.078 1.00 23.64 242 GLU A N 1
ATOM 3507 C CA . GLU A 1 242 ? 18.205 -38.475 -10.062 1.00 29.25 242 GLU A CA 1
ATOM 3508 C C . GLU A 1 242 ? 16.816 -38.720 -10.638 1.00 29.25 242 GLU A C 1
ATOM 3509 O O . GLU A 1 242 ? 15.855 -38.819 -9.868 1.00 25.38 242 GLU A O 1
ATOM 3521 N N . HIS A 1 243 ? 16.695 -38.836 -11.957 1.00 26.88 243 HIS A N 1
ATOM 3522 C CA . HIS A 1 243 ? 15.450 -39.209 -12.640 1.00 24.72 243 HIS A CA 1
ATOM 3523 C C . HIS A 1 243 ? 15.838 -39.931 -13.918 1.00 28.49 243 HIS A C 1
ATOM 3524 O O . HIS A 1 243 ? 16.983 -39.764 -14.372 1.00 22.99 243 HIS A O 1
#

Secondary structure (DSSP, 8-state):
----SS--B-SS--HHHHHHHHHHHHHHHHIIIIIHTT-HHHHHTTEEEEEEEEETTTEEEEHHHHHHHHHHHHHTT-EEEEEEEEEEEEEETTTTEEEEEEEEEEEEEEEE--EEEEEEEEEEEEEEEEE-TTT--EEEEEEEEEEEEEEEEESSSS------HHHHHTSPTTSHHHHHHHHHTT--------BSSSHHHHHHHHHHHHHHTT---------

InterPro domains:
  IPR001202 WW domain [PS50020] (29-66)
  IPR032710 NTF2-like domain superfamily [SSF54427] (21-118)
  IPR037401 SnoaL-like domain [PF13577] (20-159)

Foldseek 3Di:
DDLAPDAFPWDDDDPVSVVVFVQLQVLVVQCQVCLQVVVVVSVVVQADQQAWEADFQPGIDRVVVVNVVSVVCVVVPWHKHKAWDDWTKGAQPVLQKIKIKIWMWTWTWDAVVNWIKIKIWTKIKIFTWGADPVPRHIHGRYIAMAAEAIDIGGPVVPDTDDDDPVLQVQADHRCSVVNSRSVVVPTDTDRPGHYPDDDVVSLVSVQNVCSSVNHDGDPPPPD

Radius of gyration: 17.84 Å; Cα contacts (8 Å, |Δi|>4): 443; chains: 1; bounding box: 35×42×54 Å

B-factor: mean 26.76, std 10.78, range [8.58, 94.14]

Organism: NCBI:txid100816

Nearest PDB structures (foldseek):
  7jmv-assembly1_A  TM=1.005E+00  e=1.587E-45  Madurella mycetomatis
  7jmr-assembly1_A  TM=1.002E+00  e=8.232E-45  Madurella mycetomatis
  7kd9-assembly3_H  TM=9.138E-01  e=1.760E-27  Blastobotrys adeninivorans
  3f7x-assembly1_A-2  TM=6.656E-01  e=4.767E-05  Pseudomonas putida KT2440
  3i0y-assembly1_B  TM=6.206E-01  e=1.570E-04  Xanthomonas campestris pv. campestris

Sequence (223 aa):
LDPHSKCYSHINGSAEELLDRLAVSELCKGWPVYRDASEWKNYRSLFTEDATVWTTWSGPRPVDEFITISKAGKEQGVFIMHRECGTLVELSPQQGRAIGKMKATITQRFSFPAIEFDVDCDCRFIFFCEKDTASGAWKAKYVKLFYEKDKVVSVDGHQAPKFTKDELAKYPQGYRYLGAAQARLGYDIDLQLPTSSGQLWDRMYGEMENWLGGNKVDLFWEH

Solvent-accessible surface area: 11484 Å² total; per-residue (Å²): 207,106,47,40,88,131,111,33,26,69,109,110,50,58,72,117,44,90,115,18,20,98,36,0,14,115,20,0,81,3,5,9,90,56,8,42,56,51,74,41,187,65,0,47,57,8,4,15,150,91,2,16,0,5,14,3,22,9,8,58,68,74,1,79,73,1,16,88,40,1,102,48,4,55,155,142,59,30,101,11,86,21,119,69,63,35,21,119,5,20,2,15,65,164,89,18,37,0,0,0,28,0,103,2,12,15,11,1,87,12,83,76,140,115,31,92,3,17,0,9,0,40,5,39,2,0,0,0,0,54,64,73,141,104,84,30,42,17,69,0,48,22,0,2,5,3,2,72,137,27,100,42,42,36,55,79,62,167,85,47,12,176,29,89,178,127,55,10,65,136,13,34,144,4,0,72,72,0,0,1,2,2,36,99,91,68,57,134,14,15,58,84,4,0,20,60,87,39,160,42,52,89,83,0,17,33,12,0,31,56,2,2,46,29,76,192,19,66,1,92,40,110,201